Protein AF-0000000078754272 (afdb_homodimer)

Sequence (218 aa):
MADIQEIIVKLRKFRDDRDWAQFHNSKDLALALSIEAAELNELFLWKSAEEVDIEKLRSELADVFSYCLLLLDKHGLDLGEIIDAKLHLNNEKYPADQVRGSAKKYTELMADIQEIIVKLRKFRDDRDWAQFHNSKDLALALSIEAAELNELFLWKSAEEVDIEKLRSELADVFSYCLLLLDKHGLDLGEIIDAKLHLNNEKYPADQVRGSAKKYTEL

Solvent-accessible surface area (backbone atoms only — not comparable to full-atom values): 11696 Å² total; per-residue (Å²): 127,58,51,58,68,60,53,44,51,53,52,48,49,59,35,53,61,19,50,41,60,87,68,57,43,62,45,51,34,34,48,52,28,33,50,32,28,47,56,46,36,53,63,35,65,96,47,55,58,84,67,48,57,63,70,60,48,43,49,32,48,26,51,28,50,50,33,51,47,50,50,32,56,74,69,71,55,53,68,51,60,35,37,50,54,47,49,53,55,46,45,70,65,48,37,42,91,77,29,52,68,47,88,59,52,55,85,72,96,128,58,51,58,67,58,52,45,51,53,53,47,48,58,36,53,62,18,49,40,61,86,67,58,43,62,46,52,35,35,48,50,28,34,52,32,28,48,56,45,37,53,62,34,64,97,46,55,56,84,67,46,57,62,69,59,48,43,50,30,48,26,52,29,50,49,33,51,46,50,50,32,57,73,68,70,56,53,69,50,59,35,39,52,55,45,49,54,53,46,46,70,63,48,38,41,92,77,29,50,68,48,90,56,50,54,84,72,96

Foldseek 3Di:
DDDLVVVLVVLVCVCVVVVNVVVLDLVVLVVQLVVLVVVLVVQPVVHDPVPGDVVSNVVSVVSNVSSVSPNCVVVVHDPVVVVVVVVVVVCVQDPCVQQPPHPDGSVVD/DDDLVVVLVVLVCVCVVVVNVVVLDLVVLVVQLVVLVVVLVVQPVVHDPVPGDVVSNVVSVVSNVSSVSPNCVVVVHDPVVVVVVVVVVVCVQCPCVQQPPHPDGSVRD

Organism: Turneriella parva (strain ATCC BAA-1111 / DSM 21527 / NCTC 11395 / H) (NCBI:txid869212)

InterPro domains:
  IPR025984 dCTP pyrophosphatase 1 [PF12643] (32-109)
  IPR025984 dCTP pyrophosphatase 1 [PIRSF029826] (2-108)
  IPR025984 dCTP pyrophosphatase 1 [cd11537] (10-90)
  IPR052555 dCTP Pyrophosphatase [PTHR46523] (4-109)

Structure (mmCIF, N/CA/C/O backbone):
data_AF-0000000078754272-model_v1
#
loop_
_entity.id
_entity.type
_entity.pdbx_description
1 polymer 'MazG nucleotide pyrophosphohydrolase'
#
loop_
_atom_site.group_PDB
_atom_site.id
_atom_site.type_symbol
_atom_site.label_atom_id
_atom_site.label_alt_id
_atom_site.label_comp_id
_atom_site.label_asym_id
_atom_site.label_entity_id
_atom_site.label_seq_id
_atom_site.pdbx_PDB_ins_code
_atom_site.Cartn_x
_atom_site.Cartn_y
_atom_site.Cartn_z
_atom_site.occupancy
_atom_site.B_iso_or_equiv
_atom_site.auth_seq_id
_atom_site.auth_comp_id
_atom_site.auth_asym_id
_atom_site.auth_atom_id
_atom_site.pdbx_PDB_model_num
ATOM 1 N N . MET A 1 1 ? 2.664 8.953 -17.734 1 56.25 1 MET A N 1
ATOM 2 C CA . MET A 1 1 ? 2.391 8.602 -16.344 1 56.25 1 MET A CA 1
ATOM 3 C C . MET A 1 1 ? 1.725 7.238 -16.25 1 56.25 1 MET A C 1
ATOM 5 O O . MET A 1 1 ? 1.035 6.812 -17.172 1 56.25 1 MET A O 1
ATOM 9 N N . ALA A 1 2 ? 2.17 6.531 -15.312 1 64.75 2 ALA A N 1
ATOM 10 C CA . ALA A 1 2 ? 1.781 5.121 -15.352 1 64.75 2 ALA A CA 1
ATOM 11 C C . ALA A 1 2 ? 0.275 4.961 -15.164 1 64.75 2 ALA A C 1
ATOM 13 O O . ALA A 1 2 ? -0.33 5.645 -14.336 1 64.75 2 ALA A O 1
ATOM 14 N N . ASP A 1 3 ? -0.358 4.336 -16.141 1 86.06 3 ASP A N 1
ATOM 15 C CA . ASP A 1 3 ? -1.762 3.938 -16.094 1 86.06 3 ASP A CA 1
ATOM 16 C C . ASP A 1 3 ? -1.97 2.756 -15.156 1 86.06 3 ASP A C 1
ATOM 18 O O . ASP A 1 3 ? -1.438 1.669 -15.383 1 86.06 3 ASP A O 1
ATOM 22 N N . ILE A 1 4 ? -2.777 2.965 -14.07 1 92.69 4 ILE A N 1
ATOM 23 C CA . ILE A 1 4 ? -2.99 1.979 -13.016 1 92.69 4 ILE A CA 1
ATOM 24 C C . ILE A 1 4 ? -3.527 0.685 -13.617 1 92.69 4 ILE A C 1
ATOM 26 O O . ILE A 1 4 ? -3.109 -0.409 -13.234 1 92.69 4 ILE A O 1
ATOM 30 N N . GLN A 1 5 ? -4.367 0.87 -14.555 1 93 5 GLN A N 1
ATOM 31 C CA . GLN A 1 5 ? -4.961 -0.306 -15.188 1 93 5 GLN A CA 1
ATOM 32 C C . GLN A 1 5 ? -3.91 -1.122 -15.93 1 93 5 GLN A C 1
ATOM 34 O O . GLN A 1 5 ? -3.945 -2.354 -15.914 1 93 5 GLN A O 1
ATOM 39 N N . GLU A 1 6 ? -3.025 -0.44 -16.578 1 94.62 6 GLU A N 1
ATOM 40 C CA . GLU A 1 6 ? -1.945 -1.139 -17.266 1 94.62 6 GLU A CA 1
ATOM 41 C C . GLU A 1 6 ? -1.068 -1.909 -16.281 1 94.62 6 GLU A C 1
ATOM 43 O O . GLU A 1 6 ? -0.628 -3.023 -16.578 1 94.62 6 GLU A O 1
ATOM 48 N N . ILE A 1 7 ? -0.806 -1.308 -15.148 1 96.38 7 ILE A N 1
ATOM 49 C CA . ILE A 1 7 ? 0.013 -1.944 -14.125 1 96.38 7 ILE A CA 1
ATOM 50 C C . ILE A 1 7 ? -0.697 -3.188 -13.594 1 96.38 7 ILE A C 1
ATOM 52 O O . ILE A 1 7 ? -0.081 -4.246 -13.445 1 96.38 7 ILE A O 1
ATOM 56 N N . ILE A 1 8 ? -1.985 -3.066 -13.391 1 96.81 8 ILE A N 1
ATOM 57 C CA . ILE A 1 8 ? -2.773 -4.184 -12.883 1 96.81 8 ILE A CA 1
ATOM 58 C C . ILE A 1 8 ? -2.754 -5.332 -13.891 1 96.81 8 ILE A C 1
ATOM 60 O O . ILE A 1 8 ? -2.629 -6.496 -13.508 1 96.81 8 ILE A O 1
ATOM 64 N N . VAL A 1 9 ? -2.846 -4.992 -15.141 1 96.94 9 VAL A N 1
ATOM 65 C CA . VAL A 1 9 ? -2.818 -6.004 -16.203 1 96.94 9 VAL A CA 1
ATOM 66 C C . VAL A 1 9 ? -1.495 -6.762 -16.156 1 96.94 9 VAL A C 1
ATOM 68 O O . VAL A 1 9 ? -1.471 -7.988 -16.281 1 96.94 9 VAL A O 1
ATOM 71 N N . LYS A 1 10 ? -0.4 -6.07 -15.938 1 97.5 10 LYS A N 1
ATOM 72 C CA . LYS A 1 10 ? 0.916 -6.695 -15.852 1 97.5 10 LYS A CA 1
ATOM 73 C C . LYS A 1 10 ? 1.005 -7.609 -14.633 1 97.5 10 LYS A C 1
ATOM 75 O O . LYS A 1 10 ? 1.535 -8.719 -14.719 1 97.5 10 LYS A O 1
ATOM 80 N N . LEU A 1 11 ? 0.503 -7.156 -13.531 1 97.94 11 LEU A N 1
ATOM 81 C CA . LEU A 1 11 ? 0.531 -7.941 -12.305 1 97.94 11 LEU A CA 1
ATOM 82 C C . LEU A 1 11 ? -0.319 -9.203 -12.453 1 97.94 11 LEU A C 1
ATOM 84 O O . LEU A 1 11 ? 0.085 -10.281 -12.016 1 97.94 11 LEU A O 1
ATOM 88 N N . ARG A 1 12 ? -1.47 -9.016 -13.078 1 97.19 12 ARG A N 1
ATOM 89 C CA . ARG A 1 12 ? -2.355 -10.148 -13.32 1 97.19 12 ARG A CA 1
ATOM 90 C C . ARG A 1 12 ? -1.684 -11.188 -14.211 1 97.19 12 ARG A C 1
ATOM 92 O O . ARG A 1 12 ? -1.786 -12.391 -13.961 1 97.19 12 ARG A O 1
ATOM 99 N N . LYS A 1 13 ? -1.127 -10.672 -15.242 1 97.19 13 LYS A N 1
ATOM 100 C CA . LYS A 1 13 ? -0.432 -11.57 -16.156 1 97.19 13 LYS A CA 1
ATOM 101 C C . LYS A 1 13 ? 0.663 -12.352 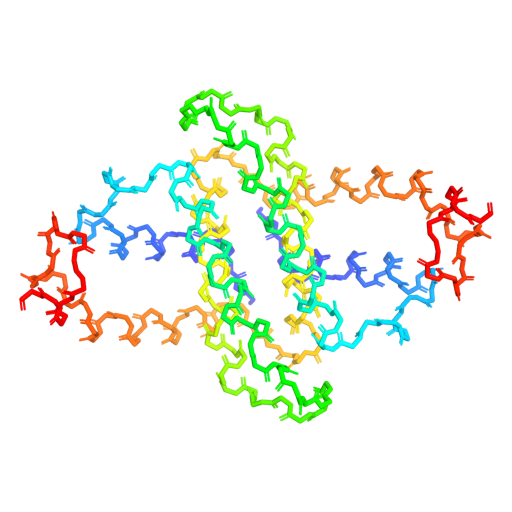-15.43 1 97.19 13 LYS A C 1
ATOM 103 O O . LYS A 1 13 ? 0.82 -13.555 -15.641 1 97.19 13 LYS A O 1
ATOM 108 N N . PHE A 1 14 ? 1.466 -11.664 -14.609 1 97 14 PHE A N 1
ATOM 109 C CA . PHE A 1 14 ? 2.51 -12.297 -13.812 1 97 14 PHE A CA 1
ATOM 110 C C . PHE A 1 14 ? 1.928 -13.398 -12.938 1 97 14 PHE A C 1
ATOM 112 O O . PHE A 1 14 ? 2.451 -14.516 -12.906 1 97 14 PHE A O 1
ATOM 119 N N . ARG A 1 15 ? 0.866 -13.102 -12.227 1 95.88 15 ARG A N 1
ATOM 120 C CA . ARG A 1 15 ? 0.171 -14.039 -11.352 1 95.88 15 ARG A CA 1
ATOM 121 C C . ARG A 1 15 ? -0.382 -15.219 -12.141 1 95.88 15 ARG A C 1
ATOM 123 O O . ARG A 1 15 ? -0.175 -16.375 -11.766 1 95.88 15 ARG A O 1
ATOM 130 N N . ASP A 1 16 ? -1.032 -14.945 -13.32 1 96.31 16 ASP A N 1
ATOM 131 C CA . ASP A 1 16 ? -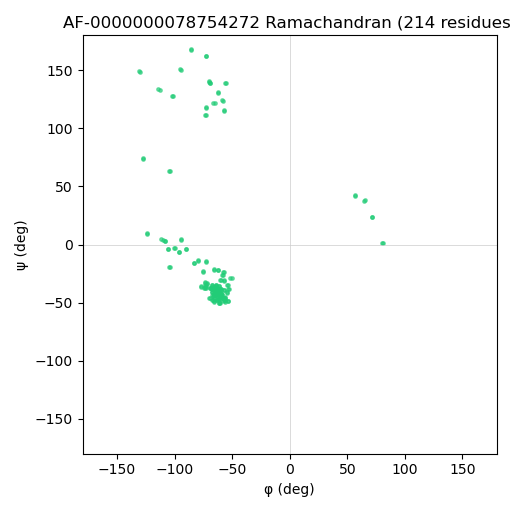1.738 -15.961 -14.086 1 96.31 16 ASP A CA 1
ATOM 132 C C . ASP A 1 16 ? -0.756 -16.891 -14.805 1 96.31 16 ASP A C 1
ATOM 134 O O . ASP A 1 16 ? -1.008 -18.078 -14.945 1 96.31 16 ASP A O 1
ATOM 138 N N . ASP A 1 17 ? 0.313 -16.312 -15.273 1 96.06 17 ASP A N 1
ATOM 139 C CA . ASP A 1 17 ? 1.34 -17.125 -15.93 1 96.06 17 ASP A CA 1
ATOM 140 C C . ASP A 1 17 ? 1.851 -18.219 -15 1 96.06 17 ASP A C 1
ATOM 142 O O . ASP A 1 17 ? 2.314 -19.266 -15.461 1 96.06 17 ASP A O 1
ATOM 146 N N . ARG A 1 18 ? 1.711 -18.016 -13.695 1 95.56 18 ARG A N 1
ATOM 147 C CA . ARG A 1 18 ? 2.275 -18.922 -12.719 1 95.56 18 ARG A CA 1
ATOM 148 C C . ARG A 1 18 ? 1.174 -19.672 -11.969 1 95.56 18 ARG A C 1
ATOM 150 O O . ARG A 1 18 ? 1.441 -20.375 -10.984 1 95.56 18 ARG A O 1
ATOM 157 N N . ASP A 1 19 ? -0.061 -19.469 -12.383 1 94.75 19 ASP A N 1
ATOM 158 C CA . ASP A 1 19 ? -1.236 -20.109 -11.789 1 94.75 19 ASP A CA 1
ATOM 159 C C . ASP A 1 19 ? -1.325 -19.828 -10.297 1 94.75 19 ASP A C 1
ATOM 161 O O . ASP A 1 19 ? -1.587 -20.719 -9.5 1 94.75 19 ASP A O 1
ATOM 165 N N . TRP A 1 20 ? -1.043 -18.594 -9.953 1 94.19 20 TRP A N 1
ATOM 166 C CA . TRP A 1 20 ? -0.998 -18.203 -8.547 1 94.19 20 TRP A CA 1
ATOM 167 C C . TRP A 1 20 ? -2.326 -17.594 -8.109 1 94.19 20 TRP A C 1
ATOM 169 O O . TRP A 1 20 ? -2.543 -17.359 -6.918 1 94.19 20 TRP A O 1
ATOM 179 N N . ALA A 1 21 ? -3.25 -17.375 -9.047 1 93.19 21 ALA A N 1
ATOM 180 C CA . ALA A 1 21 ? -4.551 -16.812 -8.711 1 93.19 21 ALA A CA 1
ATOM 181 C C . ALA A 1 21 ? -5.242 -17.625 -7.621 1 93.19 21 ALA A C 1
ATOM 183 O O . ALA A 1 21 ? -5.957 -17.062 -6.785 1 93.19 21 ALA A O 1
ATOM 184 N N . GLN A 1 22 ? -5.074 -18.875 -7.609 1 92.06 22 GLN A N 1
ATOM 185 C CA . GLN A 1 22 ? -5.723 -19.781 -6.664 1 92.06 22 GLN A CA 1
ATOM 186 C C . GLN A 1 22 ? -5.242 -19.516 -5.238 1 92.06 22 GLN A C 1
ATOM 188 O O . GLN A 1 22 ? -5.926 -19.859 -4.273 1 92.06 22 GLN A O 1
ATOM 193 N N . PHE A 1 23 ? -4.09 -18.906 -5.082 1 90.75 23 PHE A N 1
ATOM 194 C CA . PHE A 1 23 ? -3.514 -18.625 -3.775 1 90.75 23 PHE A CA 1
ATOM 195 C C . PHE A 1 23 ? -3.771 -17.172 -3.377 1 90.75 23 PHE A C 1
ATOM 197 O O . PHE A 1 23 ? -3.428 -16.766 -2.27 1 90.75 23 PHE A O 1
ATOM 204 N N . HIS A 1 24 ? -4.41 -16.422 -4.316 1 92.5 24 HIS A N 1
ATOM 205 C CA . HIS A 1 24 ? -4.547 -14.992 -4.098 1 92.5 24 HIS A CA 1
ATOM 206 C C . HIS A 1 24 ? -5.969 -14.633 -3.676 1 92.5 24 HIS A C 1
ATOM 208 O O . HIS A 1 24 ? -6.648 -13.859 -4.359 1 92.5 24 HIS A O 1
ATOM 214 N N . ASN A 1 25 ? -6.305 -15.172 -2.51 1 96 25 ASN A N 1
ATOM 215 C CA . ASN A 1 25 ? -7.535 -14.648 -1.927 1 96 25 ASN A CA 1
ATOM 216 C C . ASN A 1 25 ? -7.273 -13.383 -1.119 1 96 25 ASN A C 1
ATOM 218 O O . ASN A 1 25 ? -6.121 -13.039 -0.841 1 96 25 ASN A O 1
ATOM 222 N N . SER A 1 26 ? -8.336 -12.688 -0.768 1 97.56 26 SER A N 1
ATOM 223 C CA . SER A 1 26 ? -8.203 -11.352 -0.192 1 97.56 26 SER A CA 1
ATOM 224 C C . SER A 1 26 ? -7.48 -11.398 1.148 1 97.56 26 SER A C 1
ATOM 226 O O . SER A 1 26 ? -6.723 -10.484 1.481 1 97.56 26 SER A O 1
ATOM 228 N N . LYS A 1 27 ? -7.73 -12.445 1.908 1 98 27 LYS A N 1
ATOM 229 C CA . LYS A 1 27 ? -7.074 -12.594 3.205 1 98 27 LYS A CA 1
ATOM 230 C C . LYS A 1 27 ? -5.57 -12.797 3.041 1 98 27 LYS A C 1
ATOM 232 O O . LYS A 1 27 ? -4.773 -12.164 3.734 1 98 27 LYS A O 1
ATOM 237 N N . ASP A 1 28 ? -5.18 -13.617 2.105 1 97.38 28 ASP A N 1
ATOM 238 C CA . ASP A 1 28 ? -3.766 -13.898 1.884 1 97.38 28 ASP A CA 1
ATOM 239 C C . ASP A 1 28 ? -3.066 -12.703 1.23 1 97.38 28 ASP A C 1
ATOM 241 O O . ASP A 1 28 ? -1.898 -12.43 1.516 1 97.38 28 ASP A O 1
ATOM 245 N N . LEU A 1 29 ? -3.752 -12.016 0.366 1 97.88 29 LEU A N 1
ATOM 246 C CA . LEU A 1 29 ? -3.193 -10.805 -0.216 1 97.88 29 LEU A CA 1
ATOM 247 C C . LEU A 1 29 ? -2.943 -9.75 0.859 1 97.88 29 LEU A C 1
ATOM 249 O O . LEU A 1 29 ? -1.894 -9.102 0.869 1 97.88 29 LEU A O 1
ATOM 253 N N . ALA A 1 30 ? -3.904 -9.625 1.772 1 98.31 30 ALA A N 1
ATOM 254 C CA . ALA A 1 30 ? -3.742 -8.688 2.879 1 98.31 30 ALA A CA 1
ATOM 255 C C . ALA A 1 30 ? -2.572 -9.086 3.773 1 98.31 30 ALA A C 1
ATOM 257 O O . ALA A 1 30 ? -1.811 -8.227 4.23 1 98.31 30 ALA A O 1
ATOM 258 N N . LEU A 1 31 ? -2.463 -10.336 4.016 1 98 31 LEU A N 1
ATOM 259 C CA . LEU A 1 31 ? -1.348 -10.852 4.805 1 98 31 LEU A CA 1
ATOM 260 C C . LEU A 1 31 ? -0.016 -10.531 4.133 1 98 31 LEU A C 1
ATOM 262 O O . LEU A 1 31 ? 0.907 -10.031 4.777 1 98 31 LEU A O 1
ATOM 266 N N . ALA A 1 32 ? 0.101 -10.844 2.855 1 97.44 32 ALA A N 1
ATOM 267 C CA . ALA A 1 32 ? 1.307 -10.539 2.09 1 97.44 32 ALA A CA 1
ATOM 268 C C . ALA A 1 32 ? 1.633 -9.055 2.146 1 97.44 32 ALA A C 1
ATOM 270 O O . ALA A 1 32 ? 2.791 -8.672 2.332 1 97.44 32 ALA A O 1
ATOM 271 N N . LEU A 1 33 ? 0.619 -8.266 1.966 1 98.38 33 LEU A N 1
ATOM 272 C CA . LEU A 1 33 ? 0.785 -6.816 2.033 1 98.38 33 LEU A CA 1
ATOM 273 C C . LEU A 1 33 ? 1.381 -6.398 3.375 1 98.38 33 LEU A C 1
ATOM 275 O O . LEU A 1 33 ? 2.316 -5.598 3.42 1 98.38 33 LEU A O 1
ATOM 279 N N . SER A 1 34 ? 0.837 -6.945 4.453 1 98.12 34 SER A N 1
ATOM 280 C CA . SER A 1 34 ? 1.321 -6.602 5.785 1 98.12 34 SER A CA 1
ATOM 281 C C . SER A 1 34 ? 2.777 -7.02 5.969 1 98.12 34 SER A C 1
ATOM 283 O O . SER A 1 34 ? 3.553 -6.32 6.621 1 98.12 34 SER A O 1
ATOM 285 N N . ILE A 1 35 ? 3.168 -8.125 5.43 1 97.69 35 ILE A N 1
ATOM 286 C CA . ILE A 1 35 ? 4.543 -8.602 5.504 1 97.69 35 ILE A CA 1
ATOM 287 C C . ILE A 1 35 ? 5.465 -7.652 4.742 1 97.69 35 ILE A C 1
ATOM 289 O O . ILE A 1 35 ? 6.492 -7.223 5.27 1 97.69 35 ILE A O 1
ATOM 293 N N . GLU A 1 36 ? 5.074 -7.324 3.518 1 98.5 36 GLU A N 1
ATOM 294 C CA . GLU A 1 36 ? 5.898 -6.418 2.725 1 98.5 36 GLU A CA 1
ATOM 295 C C . GLU A 1 36 ? 5.996 -5.043 3.381 1 98.5 36 GLU A C 1
ATOM 297 O O . GLU A 1 36 ? 7.023 -4.371 3.277 1 98.5 36 GLU A O 1
ATOM 302 N N . ALA A 1 37 ? 4.891 -4.566 3.984 1 98.62 37 ALA A N 1
ATOM 303 C CA . ALA A 1 37 ? 4.926 -3.301 4.711 1 98.62 37 ALA A CA 1
ATOM 304 C C . ALA A 1 37 ? 5.922 -3.359 5.867 1 98.62 37 ALA A C 1
ATOM 306 O O . ALA A 1 37 ? 6.629 -2.385 6.137 1 98.62 37 ALA A O 1
ATOM 307 N N . ALA A 1 38 ? 5.973 -4.492 6.527 1 97.88 38 ALA A N 1
ATOM 308 C CA . ALA A 1 38 ? 6.941 -4.68 7.602 1 97.88 38 ALA A CA 1
ATOM 309 C C . ALA A 1 38 ? 8.367 -4.66 7.062 1 97.88 38 ALA A C 1
ATOM 311 O O . ALA A 1 38 ? 9.266 -4.09 7.684 1 97.88 38 ALA A O 1
ATOM 312 N N . GLU A 1 39 ? 8.555 -5.316 5.887 1 98.25 39 GLU A N 1
ATOM 313 C CA . GLU A 1 39 ? 9.875 -5.285 5.266 1 98.25 39 GLU A CA 1
ATOM 314 C C . GLU A 1 39 ? 10.281 -3.861 4.902 1 98.25 39 GLU A C 1
ATOM 316 O O . GLU A 1 39 ? 11.445 -3.482 5.062 1 98.25 39 GLU A O 1
ATOM 321 N N . LEU A 1 40 ? 9.359 -3.086 4.422 1 98.56 40 LEU A N 1
ATOM 322 C CA . LEU A 1 40 ? 9.617 -1.68 4.133 1 98.56 40 LEU A CA 1
ATOM 323 C C . LEU A 1 40 ? 10.023 -0.931 5.398 1 98.56 40 LEU A C 1
ATOM 325 O O . LEU A 1 40 ? 10.969 -0.146 5.383 1 98.56 40 LEU A O 1
ATOM 329 N N . ASN A 1 41 ? 9.328 -1.179 6.496 1 98 41 ASN A N 1
ATOM 330 C CA . ASN A 1 41 ? 9.617 -0.524 7.766 1 98 41 ASN A CA 1
ATOM 331 C C . ASN A 1 41 ? 11.008 -0.897 8.281 1 98 41 ASN A C 1
ATOM 333 O O . ASN A 1 41 ? 11.672 -0.083 8.922 1 98 41 ASN A O 1
ATOM 337 N N . GLU A 1 42 ? 11.375 -2.105 8.023 1 98.19 42 GLU A N 1
ATOM 338 C CA . GLU A 1 42 ? 12.672 -2.605 8.469 1 98.19 42 GLU A CA 1
ATOM 339 C C . GLU A 1 42 ? 13.812 -1.759 7.898 1 98.19 42 GLU A C 1
ATOM 341 O O . GLU A 1 42 ? 14.867 -1.641 8.516 1 98.19 42 GLU A O 1
ATOM 346 N N . LEU A 1 43 ? 13.602 -1.131 6.781 1 98.19 43 LEU A N 1
ATOM 347 C CA . LEU A 1 43 ? 14.625 -0.316 6.141 1 98.19 43 LEU A CA 1
ATOM 348 C C . LEU A 1 43 ? 15.031 0.855 7.027 1 98.19 43 LEU A C 1
ATOM 350 O O . LEU A 1 43 ? 16.125 1.408 6.879 1 98.19 43 LEU A O 1
ATOM 354 N N . PHE A 1 44 ? 14.125 1.194 7.953 1 98.19 44 PHE A N 1
ATOM 355 C CA . PHE A 1 44 ? 14.344 2.387 8.766 1 98.19 44 PHE A CA 1
ATOM 356 C C . PHE A 1 44 ? 14.75 2.01 10.18 1 98.19 44 PHE A C 1
ATOM 358 O O . PHE A 1 44 ? 14.977 2.885 11.023 1 98.19 44 PHE A O 1
ATOM 365 N N . LEU A 1 45 ? 14.758 0.686 10.453 1 96.88 45 LEU A N 1
ATOM 366 C CA . LEU A 1 45 ? 15.102 0.229 11.797 1 96.88 45 LEU A CA 1
ATOM 367 C C . LEU A 1 45 ? 16.484 0.731 12.211 1 96.88 45 LEU A C 1
ATOM 369 O O . LEU A 1 45 ? 17.469 0.471 11.523 1 96.88 45 LEU A O 1
ATOM 373 N N . TRP A 1 46 ? 16.641 1.567 13.203 1 97 46 TRP A N 1
ATOM 374 C CA . TRP A 1 46 ? 17.859 2.125 13.789 1 97 46 TRP A CA 1
ATOM 375 C C . TRP A 1 46 ? 18.5 3.139 12.844 1 97 46 TRP A C 1
ATOM 377 O O . TRP A 1 46 ? 19.719 3.342 12.875 1 97 46 TRP A O 1
ATOM 387 N N . LYS A 1 47 ? 17.766 3.752 11.938 1 96.88 47 LYS A N 1
ATOM 388 C CA . LYS A 1 47 ? 18.219 4.762 10.984 1 96.88 47 LYS A CA 1
ATOM 389 C C . LYS A 1 47 ? 17.312 5.984 11 1 96.88 47 LYS A C 1
ATOM 391 O O . LYS A 1 47 ? 16.125 5.875 11.297 1 96.88 47 LYS A O 1
ATOM 396 N N . SER A 1 48 ? 17.938 7.035 10.734 1 96.75 48 SER A N 1
ATOM 397 C CA . SER A 1 48 ? 17.125 8.211 10.477 1 96.75 48 SER A CA 1
ATOM 398 C C . SER A 1 48 ? 16.438 8.117 9.117 1 96.75 48 SER A C 1
ATOM 400 O O . SER A 1 48 ? 16.797 7.277 8.289 1 96.75 48 SER A O 1
ATOM 402 N N . ALA A 1 49 ? 15.406 8.898 8.867 1 96 49 ALA A N 1
ATOM 403 C CA . ALA A 1 49 ? 14.656 8.906 7.613 1 96 49 ALA A CA 1
ATOM 404 C C . ALA A 1 49 ? 15.578 9.188 6.426 1 96 49 ALA A C 1
ATOM 406 O O . ALA A 1 49 ? 15.352 8.672 5.328 1 96 49 ALA A O 1
ATOM 407 N N . GLU A 1 50 ? 16.609 9.953 6.691 1 94.81 50 GLU A N 1
ATOM 408 C CA . GLU A 1 50 ? 17.5 10.414 5.629 1 94.81 50 GLU A CA 1
ATOM 409 C C . GLU A 1 50 ? 18.5 9.328 5.242 1 94.81 50 GLU A C 1
ATOM 411 O O . GLU A 1 50 ? 19.109 9.391 4.168 1 94.81 50 GLU A O 1
ATOM 416 N N . GLU A 1 51 ? 18.625 8.328 6.008 1 96.81 51 GLU A N 1
ATOM 417 C CA . GLU A 1 51 ? 19.656 7.309 5.816 1 96.81 51 GLU A CA 1
ATOM 418 C C . GLU A 1 51 ? 19.125 6.125 5.016 1 96.81 51 GLU A C 1
ATOM 420 O O . GLU A 1 51 ? 19.859 5.184 4.719 1 96.81 51 GLU A O 1
ATOM 425 N N . VAL A 1 52 ? 17.922 6.254 4.578 1 96.38 52 VAL A N 1
ATOM 426 C CA . VAL A 1 52 ? 17.297 5.098 3.951 1 96.38 52 VAL A CA 1
ATOM 427 C C . VAL A 1 52 ? 17.953 4.816 2.604 1 96.38 52 VAL A C 1
ATOM 429 O O . VAL A 1 52 ? 18.297 5.742 1.87 1 96.38 52 VAL A O 1
ATOM 432 N N . ASP A 1 53 ? 18.141 3.494 2.311 1 97.25 53 ASP A N 1
ATOM 433 C CA . ASP A 1 53 ? 18.594 3.035 0.997 1 97.25 53 ASP A CA 1
ATOM 434 C C . ASP A 1 53 ? 17.469 3.154 -0.033 1 97.25 53 ASP A C 1
ATOM 436 O O . ASP A 1 53 ? 16.531 2.35 -0.038 1 97.25 53 ASP A O 1
ATOM 440 N N . ILE A 1 54 ? 17.609 4.035 -0.965 1 96.62 54 ILE A N 1
ATOM 441 C CA . ILE A 1 54 ? 16.547 4.391 -1.891 1 96.62 54 ILE A CA 1
ATOM 442 C C . ILE A 1 54 ? 16.25 3.207 -2.811 1 96.62 54 ILE A C 1
ATOM 444 O O . ILE A 1 54 ? 15.086 2.973 -3.174 1 96.62 54 ILE A O 1
ATOM 448 N N . GLU A 1 55 ? 17.234 2.475 -3.199 1 97.19 55 GLU A N 1
ATOM 449 C CA . GLU A 1 55 ? 17.016 1.325 -4.07 1 97.19 55 GLU A CA 1
ATOM 450 C C . GLU A 1 55 ? 16.188 0.246 -3.369 1 97.19 55 GLU A C 1
ATOM 452 O O . GLU A 1 55 ? 15.289 -0.345 -3.967 1 97.19 55 GLU A O 1
ATOM 457 N N . LYS A 1 56 ? 16.516 0.015 -2.141 1 97.94 56 LYS A N 1
ATOM 458 C CA . LYS A 1 56 ? 15.742 -0.953 -1.37 1 97.94 56 LYS A CA 1
ATOM 459 C C . LYS A 1 56 ? 14.336 -0.441 -1.104 1 97.94 56 LYS A C 1
ATOM 461 O O . LYS A 1 56 ? 13.375 -1.215 -1.114 1 97.94 56 LYS A O 1
ATOM 466 N N . LEU A 1 57 ? 14.242 0.843 -0.865 1 98.19 57 LEU A N 1
ATOM 467 C CA . LEU A 1 57 ? 12.938 1.453 -0.652 1 98.19 57 LEU A CA 1
ATOM 468 C C . LEU A 1 57 ? 12.047 1.274 -1.878 1 98.19 57 LEU A C 1
ATOM 470 O O . LEU A 1 57 ? 10.875 0.897 -1.754 1 98.19 57 LEU A O 1
ATOM 474 N N . ARG A 1 58 ? 12.609 1.512 -3.029 1 97.56 58 ARG A N 1
ATOM 475 C CA . ARG A 1 58 ? 11.867 1.359 -4.277 1 97.56 58 ARG A CA 1
ATOM 476 C C . ARG A 1 58 ? 11.344 -0.066 -4.434 1 97.56 58 ARG A C 1
ATOM 478 O O . ARG A 1 58 ? 10.195 -0.274 -4.812 1 97.56 58 ARG A O 1
ATOM 485 N N . SER A 1 59 ? 12.219 -0.971 -4.109 1 98 59 SER A N 1
ATOM 486 C CA . SER A 1 59 ? 11.875 -2.381 -4.273 1 98 59 SER A CA 1
ATOM 487 C C . SER A 1 59 ? 10.766 -2.799 -3.318 1 98 59 SER A C 1
ATOM 489 O O . SER A 1 59 ? 9.805 -3.449 -3.727 1 98 59 SER A O 1
ATOM 491 N N . GLU A 1 60 ? 10.906 -2.451 -2.076 1 98.5 60 GLU A N 1
ATOM 492 C CA . GLU A 1 60 ? 9.898 -2.834 -1.093 1 98.5 60 GLU A CA 1
ATOM 493 C C . GLU A 1 60 ? 8.578 -2.121 -1.354 1 98.5 60 GLU A C 1
ATOM 495 O O . GLU A 1 60 ? 7.504 -2.697 -1.152 1 98.5 60 GLU A O 1
ATOM 500 N N . LEU A 1 61 ? 8.688 -0.851 -1.761 1 98.5 61 LEU A N 1
ATOM 501 C CA . LEU A 1 61 ? 7.484 -0.095 -2.08 1 98.5 61 LEU A CA 1
ATOM 502 C C . LEU A 1 61 ? 6.738 -0.73 -3.248 1 98.5 61 LEU A C 1
ATOM 504 O O . LEU A 1 61 ? 5.508 -0.791 -3.246 1 98.5 61 LEU A O 1
ATOM 508 N N . ALA A 1 62 ? 7.477 -1.236 -4.238 1 98.5 62 ALA A N 1
ATOM 509 C CA . ALA A 1 62 ? 6.871 -1.949 -5.363 1 98.5 62 ALA A CA 1
ATOM 510 C C . ALA A 1 62 ? 6.121 -3.189 -4.883 1 98.5 62 ALA A C 1
ATOM 512 O O . ALA A 1 62 ? 5.02 -3.477 -5.359 1 98.5 62 ALA A O 1
ATOM 513 N N . ASP A 1 63 ? 6.699 -3.893 -3.938 1 98.69 63 ASP A N 1
ATOM 514 C CA . ASP A 1 63 ? 6.047 -5.082 -3.398 1 98.69 63 ASP A CA 1
ATOM 515 C C . ASP A 1 63 ? 4.742 -4.719 -2.691 1 98.69 63 ASP A C 1
ATOM 517 O O . ASP A 1 63 ? 3.715 -5.371 -2.9 1 98.69 63 ASP A O 1
ATOM 521 N N . VAL A 1 64 ? 4.801 -3.664 -1.92 1 98.75 64 VAL A N 1
ATOM 522 C CA . VAL A 1 64 ? 3.602 -3.227 -1.21 1 98.75 64 VAL A CA 1
ATOM 523 C C . VAL A 1 64 ? 2.525 -2.822 -2.215 1 98.75 64 VAL A C 1
ATOM 525 O O . VAL A 1 64 ? 1.388 -3.293 -2.137 1 98.75 64 VAL A O 1
ATOM 528 N N . PHE A 1 65 ? 2.887 -2.016 -3.211 1 98.38 65 PHE A N 1
ATOM 529 C CA . PHE A 1 65 ? 1.931 -1.569 -4.219 1 98.38 65 PHE A CA 1
ATOM 530 C C . PHE A 1 65 ? 1.331 -2.758 -4.957 1 98.38 65 PHE A C 1
ATOM 532 O O . PHE A 1 65 ? 0.14 -2.76 -5.277 1 98.38 65 PHE A O 1
ATOM 539 N N . SER A 1 66 ? 2.125 -3.717 -5.211 1 98.38 66 SER A N 1
ATOM 540 C CA . SER A 1 66 ? 1.659 -4.859 -5.992 1 98.38 66 SER A CA 1
ATOM 541 C C . SER A 1 66 ? 0.491 -5.559 -5.305 1 98.38 66 SER A C 1
ATOM 543 O O . SER A 1 66 ? -0.549 -5.793 -5.922 1 98.38 66 SER A O 1
ATOM 545 N N . TYR A 1 67 ? 0.654 -5.77 -4.047 1 98.38 67 TYR A N 1
ATOM 546 C CA . TYR A 1 67 ? -0.408 -6.477 -3.344 1 98.38 67 TYR A CA 1
ATOM 547 C C . TYR A 1 67 ? -1.623 -5.578 -3.145 1 98.38 67 TYR A C 1
ATOM 549 O O . TYR A 1 67 ? -2.762 -6.051 -3.166 1 98.38 67 TYR A O 1
ATOM 557 N N . CYS A 1 68 ? -1.401 -4.297 -2.971 1 98.25 68 CYS A N 1
ATOM 558 C CA . CYS A 1 68 ? -2.521 -3.365 -2.92 1 98.25 68 CYS A CA 1
ATOM 559 C C . CYS A 1 68 ? -3.322 -3.4 -4.215 1 98.25 68 CYS A C 1
ATOM 561 O O . CYS A 1 68 ? -4.555 -3.445 -4.188 1 98.25 68 CYS A O 1
ATOM 563 N N . LEU A 1 69 ? -2.637 -3.383 -5.277 1 97.88 69 LEU A N 1
ATOM 564 C CA . LEU A 1 69 ? -3.281 -3.322 -6.582 1 97.88 69 LEU A CA 1
ATOM 565 C C . LEU A 1 69 ? -4.008 -4.629 -6.891 1 97.88 69 LEU A C 1
ATOM 567 O O . LEU A 1 69 ? -5.082 -4.617 -7.496 1 97.88 69 LEU A O 1
ATOM 571 N N . LEU A 1 70 ? -3.414 -5.73 -6.484 1 97.88 70 LEU A N 1
ATOM 572 C CA . LEU A 1 70 ? -4.082 -7.012 -6.68 1 97.88 70 LEU A CA 1
ATOM 573 C C . LEU A 1 70 ? -5.367 -7.086 -5.863 1 97.88 70 LEU A C 1
ATOM 575 O O . LEU A 1 70 ? -6.379 -7.617 -6.332 1 97.88 70 LEU A O 1
ATOM 579 N N . LEU A 1 71 ? -5.316 -6.531 -4.676 1 97.75 71 LEU A N 1
ATOM 580 C CA . LEU A 1 71 ? -6.52 -6.473 -3.854 1 97.75 71 LEU A CA 1
ATOM 581 C C . LEU A 1 71 ? -7.574 -5.578 -4.5 1 97.75 71 LEU A C 1
ATOM 583 O O . LEU A 1 71 ? -8.758 -5.922 -4.504 1 97.75 71 LEU A O 1
ATOM 587 N N . LEU A 1 72 ? -7.102 -4.449 -4.941 1 97.25 72 LEU A N 1
ATOM 588 C CA . LEU A 1 72 ? -7.984 -3.539 -5.66 1 97.25 72 LEU A CA 1
ATOM 589 C C . LEU A 1 72 ? -8.664 -4.25 -6.824 1 97.25 72 LEU A C 1
ATOM 591 O O . LEU A 1 72 ? -9.883 -4.145 -6.996 1 97.25 72 LEU A O 1
ATOM 595 N N . ASP A 1 73 ? -7.918 -4.906 -7.562 1 96.69 73 ASP A N 1
ATOM 596 C CA . ASP A 1 73 ? -8.391 -5.633 -8.734 1 96.69 73 ASP A CA 1
ATOM 597 C C . ASP A 1 73 ? -9.359 -6.742 -8.344 1 96.69 73 ASP A C 1
ATOM 599 O O . ASP A 1 73 ? -10.391 -6.93 -8.992 1 96.69 73 ASP A O 1
ATOM 603 N N . LYS A 1 74 ? -9.062 -7.445 -7.297 1 96.62 74 LYS A N 1
ATOM 604 C CA . LYS A 1 74 ? -9.875 -8.57 -6.84 1 96.62 74 LYS A CA 1
ATOM 605 C C . LYS A 1 74 ? -11.297 -8.117 -6.496 1 96.62 74 LYS A C 1
ATOM 607 O O . LYS A 1 74 ? -12.258 -8.852 -6.723 1 96.62 74 LYS A O 1
ATOM 612 N N . HIS A 1 75 ? -11.422 -6.914 -6.059 1 96.94 75 HIS A N 1
ATOM 613 C CA . HIS A 1 75 ? -12.719 -6.445 -5.59 1 96.94 75 HIS A CA 1
ATOM 614 C C . HIS A 1 75 ? -13.328 -5.441 -6.566 1 96.94 75 HIS A C 1
ATOM 616 O O . HIS A 1 75 ? -14.359 -4.836 -6.277 1 96.94 75 HIS A O 1
ATOM 622 N N . GLY A 1 76 ? -12.656 -5.191 -7.684 1 96.12 76 GLY A N 1
ATOM 623 C CA . GLY A 1 76 ? -13.18 -4.293 -8.703 1 96.12 76 GLY A CA 1
ATOM 624 C C . GLY A 1 76 ? -13.297 -2.857 -8.227 1 96.12 76 GLY A C 1
ATOM 625 O O . GLY A 1 76 ? -14.258 -2.166 -8.562 1 96.12 76 GLY A O 1
ATOM 626 N N . LEU A 1 77 ? -12.367 -2.447 -7.473 1 96.75 77 LEU A N 1
ATOM 627 C CA . LEU A 1 77 ? -12.383 -1.099 -6.918 1 96.75 77 LEU A CA 1
ATOM 628 C C . LEU A 1 77 ? -11.562 -0.146 -7.781 1 96.75 77 LEU A C 1
ATOM 630 O O . LEU A 1 77 ? -10.625 -0.569 -8.453 1 96.75 77 LEU A O 1
ATOM 634 N N . ASP A 1 78 ? -11.969 1.103 -7.742 1 95.38 78 ASP A N 1
ATOM 635 C CA . ASP A 1 78 ? -11.227 2.172 -8.406 1 95.38 78 ASP A CA 1
ATOM 636 C C . ASP A 1 78 ? -10.406 2.975 -7.395 1 95.38 78 ASP A C 1
ATOM 638 O O . ASP A 1 78 ? -10.953 3.494 -6.418 1 95.38 78 ASP A O 1
ATOM 642 N N . LEU A 1 79 ? -9.188 3.098 -7.703 1 96.38 79 LEU A N 1
ATOM 643 C CA . LEU A 1 79 ? -8.289 3.752 -6.758 1 96.38 79 LEU A CA 1
ATOM 644 C C . LEU A 1 79 ? -8.719 5.191 -6.504 1 96.38 79 LEU A C 1
ATOM 646 O O . LEU A 1 79 ? -8.773 5.637 -5.355 1 96.38 79 LEU A O 1
ATOM 650 N N . GLY A 1 80 ? -8.945 5.949 -7.562 1 96 80 GLY A N 1
ATOM 651 C CA . GLY A 1 80 ? -9.383 7.328 -7.395 1 96 80 GLY A CA 1
ATOM 652 C C . GLY A 1 80 ? -10.625 7.465 -6.531 1 96 80 GLY A C 1
ATOM 653 O O . GLY A 1 80 ? -10.688 8.336 -5.664 1 96 80 GLY A O 1
ATOM 654 N N . GLU A 1 81 ? -11.578 6.574 -6.703 1 96.88 81 GLU A N 1
ATOM 655 C CA . GLU A 1 81 ? -12.836 6.625 -5.969 1 96.88 81 GLU A CA 1
ATOM 656 C C . GLU A 1 81 ? -12.617 6.352 -4.484 1 96.88 81 GLU A C 1
ATOM 658 O O . GLU A 1 81 ? -13.18 7.047 -3.631 1 96.88 81 GLU A O 1
ATOM 663 N N . ILE A 1 82 ? -11.812 5.367 -4.16 1 97.5 82 ILE A N 1
ATOM 664 C CA . ILE A 1 82 ? -11.664 5.02 -2.752 1 97.5 82 ILE A CA 1
ATOM 665 C C . ILE A 1 82 ? -10.859 6.098 -2.035 1 97.5 82 ILE A C 1
ATOM 667 O O . ILE A 1 82 ? -11.117 6.406 -0.869 1 97.5 82 ILE A O 1
ATOM 671 N N . ILE A 1 83 ? -9.93 6.688 -2.699 1 97.81 83 ILE A N 1
ATOM 672 C CA . ILE A 1 83 ? -9.133 7.75 -2.094 1 97.81 83 ILE A CA 1
ATOM 673 C C . ILE A 1 83 ? -10 8.992 -1.887 1 97.81 83 ILE A C 1
ATOM 675 O O . ILE A 1 83 ? -9.961 9.609 -0.82 1 97.81 83 ILE A O 1
ATOM 679 N N . ASP A 1 84 ? -10.75 9.328 -2.92 1 97.44 84 ASP A N 1
ATOM 680 C CA . ASP A 1 84 ? -11.633 10.484 -2.795 1 97.44 84 ASP A CA 1
ATOM 681 C C . ASP A 1 84 ? -12.602 10.32 -1.625 1 97.44 84 ASP A C 1
ATOM 683 O O . ASP A 1 84 ? -12.82 11.258 -0.858 1 97.44 84 ASP A O 1
ATOM 687 N N . ALA A 1 85 ? -13.195 9.164 -1.531 1 97.88 85 ALA A N 1
ATOM 688 C CA . ALA A 1 85 ? -14.117 8.891 -0.432 1 97.88 85 ALA A CA 1
ATOM 689 C C . ALA A 1 85 ? -13.414 9.023 0.917 1 97.88 85 ALA A C 1
ATOM 691 O O . ALA A 1 85 ? -13.969 9.609 1.854 1 97.88 85 ALA A O 1
ATOM 692 N N . LYS A 1 86 ? -12.203 8.508 1.031 1 98.06 86 LYS A N 1
ATOM 693 C CA . LYS A 1 86 ? -11.461 8.57 2.289 1 98.06 86 LYS A CA 1
ATOM 694 C C . LYS A 1 86 ? -11.07 10.016 2.619 1 98.06 86 LYS A C 1
ATOM 696 O O . LYS A 1 86 ? -11.148 10.43 3.775 1 98.06 86 LYS A O 1
ATOM 701 N N . LEU A 1 87 ? -10.656 10.742 1.589 1 97.25 87 LEU A N 1
ATOM 702 C CA . LEU A 1 87 ? -10.289 12.141 1.79 1 97.25 87 LEU A CA 1
ATOM 703 C C . LEU A 1 87 ? -11.492 12.953 2.27 1 97.25 87 LEU A C 1
ATOM 705 O O . LEU A 1 87 ? -11.344 13.852 3.1 1 97.25 87 LEU A O 1
ATOM 709 N N . HIS A 1 88 ? -12.609 12.672 1.687 1 96.94 88 HIS A N 1
ATOM 710 C CA . HIS A 1 88 ? -13.828 13.336 2.133 1 96.94 88 HIS A CA 1
ATOM 711 C C . HIS A 1 88 ? -14.07 13.102 3.621 1 96.94 88 HIS A C 1
ATOM 713 O O . HIS A 1 88 ? -14.344 14.047 4.367 1 96.94 88 HIS A O 1
ATOM 719 N N . LEU A 1 89 ? -13.984 11.891 4.07 1 96.31 89 LEU A N 1
ATOM 720 C CA . LEU A 1 89 ? -14.172 11.539 5.473 1 96.31 89 LEU A CA 1
ATOM 721 C C . LEU A 1 89 ? -13.117 12.195 6.344 1 96.31 89 LEU A C 1
ATOM 723 O O . LEU A 1 89 ? -13.422 12.719 7.418 1 96.31 89 LEU A O 1
ATOM 727 N N . ASN A 1 90 ? -11.883 12.195 5.902 1 95.06 90 ASN A N 1
ATOM 728 C CA . ASN A 1 90 ? -10.781 12.766 6.668 1 95.06 90 ASN A CA 1
ATOM 729 C C . ASN A 1 90 ? -10.906 14.281 6.785 1 95.06 90 ASN A C 1
ATOM 731 O O . ASN A 1 90 ? -10.516 14.867 7.793 1 95.06 90 ASN A O 1
ATOM 735 N N . ASN A 1 91 ? -11.422 14.875 5.711 1 94.44 91 ASN A N 1
ATOM 736 C CA . ASN A 1 91 ? -11.664 16.312 5.762 1 94.44 91 ASN A CA 1
ATOM 737 C C . ASN A 1 91 ? -12.664 16.688 6.855 1 94.44 91 ASN A C 1
ATOM 739 O O . ASN A 1 91 ? -12.531 17.734 7.492 1 94.44 91 ASN A O 1
ATOM 743 N N . GLU A 1 92 ? -13.617 15.867 7.066 1 93.81 92 GLU A N 1
ATOM 744 C CA . GLU A 1 92 ? -14.617 16.094 8.109 1 93.81 92 GLU A CA 1
ATOM 745 C C . GLU A 1 92 ? -14.031 15.836 9.492 1 93.81 92 GLU A C 1
ATOM 747 O O . GLU A 1 92 ? -14.328 16.562 10.445 1 93.81 92 GLU A O 1
ATOM 752 N N . LYS A 1 93 ? -13.203 14.859 9.617 1 92.12 93 LYS A N 1
ATOM 753 C CA . LYS A 1 93 ? -12.625 14.461 10.898 1 92.12 93 LYS A CA 1
ATOM 754 C C . LYS A 1 93 ? -11.508 15.422 11.312 1 92.12 93 LYS A C 1
ATOM 756 O O . LYS A 1 93 ? -11.305 15.672 12.5 1 92.12 93 LYS A O 1
ATOM 761 N N . TYR A 1 94 ? -10.781 15.875 10.258 1 92.31 94 TYR A N 1
ATOM 762 C CA . TYR A 1 94 ? -9.633 16.75 10.492 1 92.31 94 TYR A CA 1
ATOM 763 C C . TYR A 1 94 ? -9.734 18.016 9.664 1 92.31 94 TYR A C 1
ATOM 765 O O . TYR A 1 94 ? -8.922 18.25 8.758 1 92.31 94 TYR A O 1
ATOM 773 N N . PRO A 1 95 ? -10.648 18.859 10.148 1 91.81 95 PRO A N 1
ATOM 774 C CA . PRO A 1 95 ? -10.742 20.141 9.438 1 91.81 95 PRO A CA 1
ATOM 775 C C . PRO A 1 95 ? -9.453 20.953 9.5 1 91.81 95 PRO A C 1
ATOM 777 O O . PRO A 1 95 ? -8.875 21.109 10.578 1 91.81 95 PRO A O 1
ATOM 780 N N . ALA A 1 96 ? -9.047 21.391 8.32 1 89.38 96 ALA A N 1
ATOM 781 C CA . ALA A 1 96 ? -7.738 22.031 8.195 1 89.38 96 ALA A CA 1
ATOM 782 C C . ALA A 1 96 ? -7.586 23.172 9.195 1 89.38 96 ALA A C 1
ATOM 784 O O . ALA A 1 96 ? -6.52 23.359 9.781 1 89.38 96 ALA A O 1
ATOM 785 N N . ASP A 1 97 ? -8.602 23.891 9.406 1 89.19 97 ASP A N 1
ATOM 786 C CA . ASP A 1 97 ? -8.555 25.078 10.258 1 89.19 97 ASP A CA 1
ATOM 787 C C . ASP A 1 97 ? -8.445 24.688 11.727 1 89.19 97 ASP A C 1
ATOM 789 O O . ASP A 1 97 ? -8.023 25.5 12.562 1 89.19 97 ASP A O 1
ATOM 793 N N . GLN A 1 98 ? -8.719 23.422 12 1 85.69 98 GLN A N 1
ATOM 794 C CA . GLN A 1 98 ? -8.75 23.016 13.406 1 85.69 98 GLN A CA 1
ATOM 795 C C . GLN A 1 98 ? -7.504 22.234 13.781 1 85.69 98 GLN A C 1
ATOM 797 O O . GLN A 1 98 ? -7.16 22.125 14.961 1 85.69 98 GLN A O 1
ATOM 802 N N . VAL A 1 99 ? -6.781 21.688 12.797 1 84.31 99 VAL A N 1
ATOM 803 C CA . VAL A 1 99 ? -5.711 20.766 13.141 1 84.31 99 VAL A CA 1
ATOM 804 C C . VAL A 1 99 ? -4.391 21.25 12.539 1 84.31 99 VAL A C 1
ATOM 806 O O . VAL A 1 99 ? -3.381 20.547 12.602 1 84.31 99 VAL A O 1
ATOM 809 N N . ARG A 1 100 ? -4.414 22.375 12.055 1 84.69 100 ARG A N 1
ATOM 810 C CA . ARG A 1 100 ? -3.229 22.875 11.359 1 84.69 100 ARG A CA 1
ATOM 811 C C . ARG A 1 100 ? -2.01 22.859 12.273 1 84.69 100 ARG A C 1
ATOM 813 O O . ARG A 1 100 ? -2.051 23.406 13.383 1 84.69 100 ARG A O 1
ATOM 820 N N . GLY A 1 101 ? -0.994 22.172 11.805 1 82.69 101 GLY A N 1
ATOM 821 C CA . GLY A 1 101 ? 0.289 22.156 12.492 1 82.69 101 GLY A CA 1
ATOM 822 C C . GLY A 1 101 ? 0.32 21.203 13.672 1 82.69 101 GLY A C 1
ATOM 823 O O . GLY A 1 101 ? 1.313 21.141 14.398 1 82.69 101 GLY A O 1
ATOM 824 N N . SER A 1 102 ? -0.771 20.531 13.875 1 80.94 102 SER A N 1
ATOM 825 C CA . SER A 1 102 ? -0.829 19.594 14.992 1 80.94 102 SER A CA 1
ATOM 826 C C . SER A 1 102 ? -0.925 18.156 14.508 1 80.94 102 SER A C 1
ATOM 828 O O . SER A 1 102 ? -1.712 17.844 13.609 1 80.94 102 SER A O 1
ATOM 830 N N . ALA A 1 103 ? -0.097 17.297 15.109 1 70.31 103 ALA A N 1
ATOM 831 C CA . ALA A 1 103 ? -0.145 15.883 14.734 1 70.31 103 ALA A CA 1
ATOM 832 C C . ALA A 1 103 ? -1.253 15.148 15.484 1 70.31 103 ALA A C 1
ATOM 834 O O . ALA A 1 103 ? -1.538 13.984 15.203 1 70.31 103 ALA A O 1
ATOM 835 N N . LYS A 1 104 ? -1.719 15.727 16.484 1 69 104 LYS A N 1
ATOM 836 C CA . LYS A 1 104 ? -2.74 15.109 17.312 1 69 104 LYS A CA 1
ATOM 837 C C . LYS A 1 104 ? -4.074 15.016 16.578 1 69 104 LYS A C 1
ATOM 839 O O . LYS A 1 104 ? -4.355 15.828 15.695 1 69 104 LYS A O 1
ATOM 844 N N . LYS A 1 105 ? -4.645 13.75 16.875 1 59.16 105 LYS A N 1
ATOM 845 C CA . LYS A 1 105 ? -6.012 13.641 16.375 1 59.16 105 LYS A CA 1
ATOM 846 C C . LYS A 1 105 ? -6.883 14.773 16.906 1 59.16 105 LYS A C 1
ATOM 848 O O . LYS A 1 105 ? -6.656 15.266 18.016 1 59.16 105 LYS A O 1
ATOM 853 N N . TYR A 1 106 ? -7.742 15.312 15.992 1 50.59 106 TYR A N 1
ATOM 854 C CA . TYR A 1 106 ? -8.625 16.391 16.438 1 50.59 106 TYR A CA 1
ATOM 855 C C . TYR A 1 106 ? -9.359 15.992 17.719 1 50.59 106 TYR A C 1
ATOM 857 O O . TYR A 1 106 ? -9.727 16.859 18.516 1 50.59 106 TYR A O 1
ATOM 865 N N . THR A 1 107 ? -9.531 14.648 17.766 1 48.44 107 THR A N 1
ATOM 866 C CA . THR A 1 107 ? -10.234 14.258 18.984 1 48.44 107 THR A CA 1
ATOM 867 C C . THR A 1 107 ? -9.312 14.336 20.188 1 48.44 107 THR A C 1
ATOM 869 O O . THR A 1 107 ? -9.766 14.219 21.328 1 48.44 107 THR A O 1
ATOM 872 N N . GLU A 1 108 ? -8.125 14.25 19.844 1 52.09 108 GLU A N 1
ATOM 873 C CA . GLU A 1 108 ? -7.191 14.352 20.969 1 52.09 108 GLU A CA 1
ATOM 874 C C . GLU A 1 108 ? -6.785 15.797 21.219 1 52.09 108 GLU A C 1
ATOM 876 O O . GLU A 1 108 ? -5.938 16.078 22.078 1 52.09 108 GLU A O 1
ATOM 881 N N . LEU A 1 109 ? -7.277 16.656 20.328 1 44.34 109 LEU A N 1
ATOM 882 C CA . LEU A 1 109 ? -7.062 18.078 20.609 1 44.34 109 LEU A CA 1
ATOM 883 C C . LEU A 1 109 ? -8.07 18.594 21.625 1 44.34 109 LEU A C 1
ATOM 885 O O . LEU A 1 109 ? -9.211 18.141 21.672 1 44.34 109 LEU A O 1
ATOM 889 N N . MET B 1 1 ? -10.102 6.766 -15.781 1 56.69 1 MET B N 1
ATOM 890 C CA . MET B 1 1 ? -9.266 5.992 -14.859 1 56.69 1 MET B CA 1
ATOM 891 C C . MET B 1 1 ? -8.375 6.914 -14.039 1 56.69 1 MET B C 1
ATOM 893 O O . MET B 1 1 ? -8 8 -14.492 1 56.69 1 MET B O 1
ATOM 897 N N . ALA B 1 2 ? -8.289 6.578 -12.828 1 65.19 2 ALA B N 1
ATOM 898 C CA . ALA B 1 2 ? -7.695 7.578 -11.945 1 65.19 2 ALA B CA 1
ATOM 899 C C . ALA B 1 2 ? -6.227 7.801 -12.281 1 65.19 2 ALA B C 1
ATOM 901 O O . ALA B 1 2 ? -5.492 6.848 -12.555 1 65.19 2 ALA B O 1
ATOM 902 N N . ASP B 1 3 ? -5.895 9.039 -12.594 1 86.06 3 ASP B N 1
ATOM 903 C CA . ASP B 1 3 ? -4.527 9.508 -12.797 1 86.06 3 ASP B CA 1
ATOM 904 C C . ASP B 1 3 ? -3.779 9.609 -11.469 1 86.06 3 ASP B C 1
ATOM 906 O O . ASP B 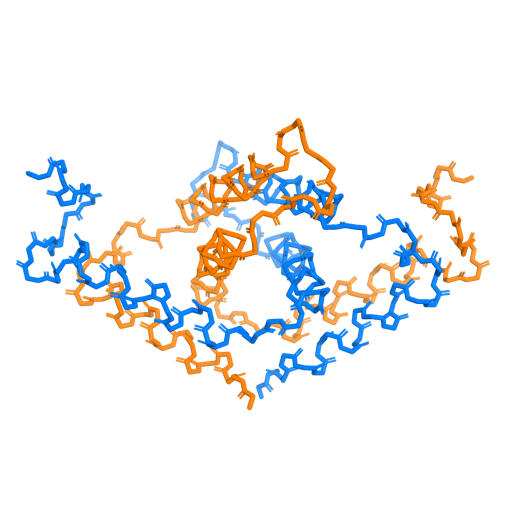1 3 ? -4.156 10.391 -10.594 1 86.06 3 ASP B O 1
ATOM 910 N N . ILE B 1 4 ? -2.672 8.812 -11.312 1 92.88 4 ILE B N 1
ATOM 911 C CA . ILE B 1 4 ? -1.915 8.703 -10.07 1 92.88 4 ILE B CA 1
ATOM 912 C C . ILE B 1 4 ? -1.423 10.086 -9.648 1 92.88 4 ILE B C 1
ATOM 914 O O . ILE B 1 4 ? -1.47 10.43 -8.461 1 92.88 4 ILE B O 1
ATOM 918 N N . GLN B 1 5 ? -1.034 10.812 -10.617 1 93.06 5 GLN B N 1
ATOM 919 C CA . GLN B 1 5 ? -0.52 12.141 -10.312 1 93.06 5 GLN B CA 1
ATOM 920 C C . GLN B 1 5 ? -1.614 13.039 -9.734 1 93.06 5 GLN B C 1
ATOM 922 O O . GLN B 1 5 ? -1.362 13.828 -8.82 1 93.06 5 GLN B O 1
ATOM 927 N N . GLU B 1 6 ? -2.777 12.914 -10.266 1 94.62 6 GLU B N 1
ATOM 928 C CA . GLU B 1 6 ? -3.896 13.688 -9.742 1 94.62 6 GLU B CA 1
ATOM 929 C C . GLU B 1 6 ? -4.199 13.297 -8.297 1 94.62 6 GLU B C 1
ATOM 931 O O . GLU B 1 6 ? -4.52 14.156 -7.469 1 94.62 6 GLU B O 1
ATOM 936 N N . ILE B 1 7 ? -4.129 12.031 -8.016 1 96.44 7 ILE B N 1
ATOM 937 C CA . ILE B 1 7 ? -4.387 11.539 -6.672 1 96.44 7 ILE B CA 1
ATOM 938 C C . ILE B 1 7 ? -3.326 12.07 -5.711 1 96.44 7 ILE B C 1
ATOM 940 O O . ILE B 1 7 ? -3.648 12.539 -4.617 1 96.44 7 ILE B O 1
ATOM 944 N N . ILE B 1 8 ? -2.092 12.062 -6.164 1 96.88 8 ILE B N 1
ATOM 945 C CA . ILE B 1 8 ? -0.989 12.547 -5.34 1 96.88 8 ILE B CA 1
ATOM 946 C C . ILE B 1 8 ? -1.178 14.031 -5.043 1 96.88 8 ILE B C 1
ATOM 948 O O . ILE B 1 8 ? -0.944 14.484 -3.92 1 96.88 8 ILE B O 1
ATOM 952 N N . VAL B 1 9 ? -1.614 14.766 -6.023 1 96.94 9 VAL B N 1
ATOM 953 C CA . VAL B 1 9 ? -1.851 16.188 -5.852 1 96.94 9 VAL B CA 1
ATOM 954 C C . VAL B 1 9 ? -2.908 16.422 -4.773 1 96.94 9 VAL B C 1
ATOM 956 O O . VAL B 1 9 ? -2.762 17.297 -3.926 1 96.94 9 VAL B O 1
ATOM 959 N N . LYS B 1 10 ? -3.957 15.625 -4.773 1 97.44 10 LYS B N 1
ATOM 960 C CA . LYS B 1 10 ? -5.016 15.734 -3.771 1 97.44 10 LYS B CA 1
ATOM 961 C C . LYS B 1 10 ? -4.488 15.398 -2.377 1 97.44 10 LYS B C 1
ATOM 963 O O . LYS B 1 10 ? -4.809 16.094 -1.406 1 97.44 10 LYS B O 1
ATOM 968 N N . LEU B 1 11 ? -3.709 14.375 -2.291 1 97.88 11 LEU B N 1
ATOM 969 C CA . LEU B 1 11 ? -3.143 13.969 -1.011 1 97.88 11 LEU B CA 1
ATOM 970 C C . LEU B 1 11 ? -2.199 15.039 -0.469 1 97.88 11 LEU B C 1
ATOM 972 O O . LEU B 1 11 ? -2.215 15.344 0.727 1 97.88 11 LEU B O 1
ATOM 976 N N . ARG B 1 12 ? -1.41 15.594 -1.384 1 97.19 12 ARG B N 1
ATOM 977 C CA . ARG B 1 12 ? -0.493 16.656 -1.004 1 97.19 12 ARG B CA 1
ATOM 978 C C . ARG B 1 12 ? -1.255 17.875 -0.482 1 97.19 12 ARG B C 1
ATOM 980 O O . ARG B 1 12 ? -0.857 18.484 0.513 1 97.19 12 ARG B O 1
ATOM 987 N N . LYS B 1 13 ? -2.236 18.203 -1.229 1 97.12 13 LYS B N 1
ATOM 988 C CA . LYS B 1 13 ? -3.051 19.328 -0.812 1 97.12 13 LYS B CA 1
ATOM 989 C C . LYS B 1 13 ? -3.645 19.109 0.574 1 97.12 13 LYS B C 1
ATOM 991 O O . LYS B 1 13 ? -3.652 20.016 1.409 1 97.12 13 LYS B O 1
ATOM 996 N N . PHE B 1 14 ? -4.199 17.906 0.815 1 96.94 14 PHE B N 1
ATOM 997 C CA . PHE B 1 14 ? -4.742 17.547 2.117 1 96.94 14 PHE B CA 1
ATOM 998 C C . PHE B 1 14 ? -3.695 17.703 3.209 1 96.94 14 PHE B C 1
ATOM 1000 O O . PHE B 1 14 ? -3.963 18.312 4.246 1 96.94 14 PHE B O 1
ATOM 1007 N N . ARG B 1 15 ? -2.518 17.188 2.992 1 95.81 15 ARG B N 1
ATOM 1008 C CA . ARG B 1 15 ? -1.395 17.25 3.92 1 95.81 15 ARG B CA 1
ATOM 1009 C C . ARG B 1 15 ? -0.975 18.703 4.152 1 95.81 15 ARG B C 1
ATOM 1011 O O . ARG B 1 15 ? -0.82 19.141 5.297 1 95.81 15 ARG B O 1
ATOM 1018 N N . ASP B 1 16 ? -0.865 19.516 3.055 1 96.25 16 ASP B N 1
ATOM 1019 C CA . ASP B 1 16 ? -0.328 20.875 3.121 1 96.25 16 ASP B CA 1
ATOM 1020 C C . ASP B 1 16 ? -1.328 21.828 3.768 1 96.25 16 ASP B C 1
ATOM 1022 O O . ASP B 1 16 ? -0.938 22.75 4.488 1 96.25 16 ASP B O 1
ATOM 1026 N N . ASP B 1 17 ? -2.566 21.609 3.482 1 95.94 17 ASP B N 1
ATOM 1027 C CA . ASP B 1 17 ? -3.604 22.438 4.094 1 95.94 17 ASP B CA 1
ATOM 1028 C C . ASP B 1 17 ? -3.533 22.359 5.617 1 95.94 17 ASP B C 1
ATOM 1030 O O . ASP B 1 17 ? -3.943 23.297 6.305 1 95.94 17 ASP B O 1
ATOM 1034 N N . ARG B 1 18 ? -2.975 21.297 6.141 1 95.44 18 ARG B N 1
ATOM 1035 C CA . ARG B 1 18 ? -2.961 21.047 7.578 1 95.44 18 ARG B CA 1
ATOM 1036 C C . ARG B 1 18 ? -1.55 21.188 8.141 1 95.44 18 ARG B C 1
ATOM 1038 O O . ARG B 1 18 ? -1.307 20.844 9.305 1 95.44 18 ARG B O 1
ATOM 1045 N N . ASP B 1 19 ? -0.608 21.578 7.305 1 94.62 19 ASP B N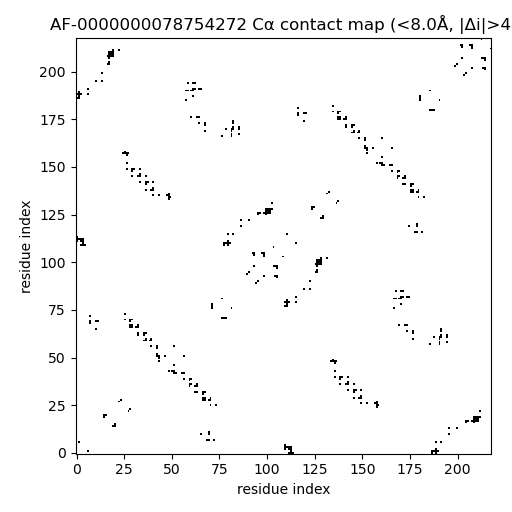 1
ATOM 1046 C CA . ASP B 1 19 ? 0.794 21.75 7.672 1 94.62 19 ASP B CA 1
ATOM 1047 C C . ASP B 1 19 ? 1.377 20.469 8.258 1 94.62 19 ASP B C 1
ATOM 1049 O O . ASP B 1 19 ? 2.072 20.5 9.273 1 94.62 19 ASP B O 1
ATOM 1053 N N . TRP B 1 20 ? 1.032 19.375 7.621 1 94.12 20 TRP B N 1
ATOM 1054 C CA . TRP B 1 20 ? 1.443 18.078 8.141 1 94.12 20 TRP B CA 1
ATOM 1055 C C . TRP B 1 20 ? 2.713 17.594 7.445 1 94.12 20 TRP B C 1
ATOM 1057 O O . TRP B 1 20 ? 3.303 16.578 7.848 1 94.12 20 TRP B O 1
ATOM 1067 N N . ALA B 1 21 ? 3.17 18.312 6.422 1 93.06 21 ALA B N 1
ATOM 1068 C CA . ALA B 1 21 ? 4.383 17.938 5.703 1 93.06 21 ALA B CA 1
ATOM 1069 C C . ALA B 1 21 ? 5.559 17.766 6.664 1 93.06 21 ALA B C 1
ATOM 1071 O O . ALA B 1 21 ? 6.422 16.906 6.449 1 93.06 21 ALA B O 1
ATOM 1072 N N . GLN B 1 22 ? 5.625 18.531 7.68 1 91.94 22 GLN B N 1
ATOM 1073 C CA . GLN B 1 22 ? 6.723 18.531 8.641 1 91.94 22 GLN B CA 1
ATOM 1074 C C . GLN B 1 22 ? 6.766 17.219 9.414 1 91.94 22 GLN B C 1
ATOM 1076 O O . GLN B 1 22 ? 7.805 16.844 9.961 1 91.94 22 GLN B O 1
ATOM 1081 N N . PHE B 1 23 ? 5.672 16.484 9.469 1 90.75 23 PHE B N 1
ATOM 1082 C CA . PHE B 1 23 ? 5.582 15.227 10.188 1 90.75 23 PHE B CA 1
ATOM 1083 C C . PHE B 1 23 ? 5.711 14.047 9.227 1 90.75 23 PHE B C 1
ATOM 1085 O O . PHE B 1 23 ? 5.727 12.891 9.656 1 90.75 23 PHE B O 1
ATOM 1092 N N . HIS B 1 24 ? 5.824 14.375 7.914 1 92.44 24 HIS B N 1
ATOM 1093 C CA . HIS B 1 24 ? 5.781 13.312 6.914 1 92.44 24 HIS B CA 1
ATOM 1094 C C . HIS B 1 24 ? 7.172 13.023 6.363 1 92.44 24 HIS B C 1
ATOM 1096 O O . HIS B 1 24 ? 7.402 13.141 5.156 1 92.44 24 HIS B O 1
ATOM 1102 N N . ASN B 1 25 ? 8.008 12.562 7.289 1 96 25 ASN B N 1
ATOM 1103 C CA . ASN B 1 25 ? 9.25 12.008 6.77 1 96 25 ASN B CA 1
ATOM 1104 C C . ASN B 1 25 ? 9.094 10.547 6.379 1 96 25 ASN B C 1
ATOM 1106 O O . ASN B 1 25 ? 8.086 9.914 6.707 1 96 25 ASN B O 1
ATOM 1110 N N . SER B 1 26 ? 10.078 10.023 5.676 1 97.56 26 SER B N 1
ATOM 1111 C CA . SER B 1 26 ? 9.938 8.703 5.059 1 97.56 26 SER B CA 1
ATOM 1112 C C . SER B 1 26 ? 9.773 7.617 6.113 1 97.56 26 SER B C 1
ATOM 1114 O O . SER B 1 26 ? 9.055 6.645 5.902 1 97.56 26 SER B O 1
ATOM 1116 N N . LYS B 1 27 ? 10.469 7.785 7.227 1 98 27 LYS B N 1
ATOM 1117 C CA . LYS B 1 27 ? 10.375 6.805 8.312 1 98 27 LYS B CA 1
ATOM 1118 C C . LYS B 1 27 ? 8.977 6.793 8.922 1 98 27 LYS B C 1
ATOM 1120 O O . LYS B 1 27 ? 8.391 5.727 9.133 1 98 27 LYS B O 1
ATOM 1125 N N . ASP B 1 28 ? 8.414 7.945 9.141 1 97.38 28 ASP B N 1
ATOM 1126 C CA . ASP B 1 28 ? 7.09 8.039 9.75 1 97.38 28 ASP B CA 1
ATOM 1127 C C . ASP B 1 28 ? 6.004 7.633 8.758 1 97.38 28 ASP B C 1
ATOM 1129 O O . ASP B 1 28 ? 4.996 7.031 9.141 1 97.38 28 ASP B O 1
ATOM 1133 N N . LEU B 1 29 ? 6.195 7.949 7.508 1 97.88 29 LEU B N 1
ATOM 1134 C CA . LEU B 1 29 ? 5.254 7.496 6.488 1 97.88 29 LEU B CA 1
ATOM 1135 C C . LEU B 1 29 ? 5.242 5.973 6.398 1 97.88 29 LEU B C 1
ATOM 1137 O O . LEU B 1 29 ? 4.176 5.363 6.312 1 97.88 29 LEU B O 1
ATOM 1141 N N . ALA B 1 30 ? 6.426 5.395 6.465 1 98.25 30 ALA B N 1
ATOM 1142 C CA . ALA B 1 30 ? 6.523 3.936 6.449 1 98.25 30 ALA B CA 1
ATOM 1143 C C . ALA B 1 30 ? 5.859 3.324 7.68 1 98.25 30 ALA B C 1
ATOM 1145 O O . ALA B 1 30 ? 5.188 2.297 7.582 1 98.25 30 ALA B O 1
ATOM 1146 N N . LEU B 1 31 ? 6.074 3.936 8.789 1 98 31 LEU B N 1
ATOM 1147 C CA . LEU B 1 31 ? 5.438 3.482 10.016 1 98 31 LEU B CA 1
ATOM 1148 C C . LEU B 1 31 ? 3.92 3.543 9.906 1 98 31 LEU B C 1
ATOM 1150 O O . LEU B 1 31 ? 3.229 2.576 10.234 1 98 31 LEU B O 1
ATOM 1154 N N . ALA B 1 32 ? 3.389 4.664 9.469 1 97.5 32 ALA B N 1
ATOM 1155 C CA . ALA B 1 32 ? 1.952 4.824 9.258 1 97.5 32 ALA B CA 1
ATOM 1156 C C . ALA B 1 32 ? 1.414 3.762 8.305 1 97.5 32 ALA B C 1
ATOM 1158 O O . ALA B 1 32 ? 0.36 3.172 8.555 1 97.5 32 ALA B O 1
ATOM 1159 N N . LEU B 1 33 ? 2.125 3.568 7.238 1 98.38 33 LEU B N 1
ATOM 1160 C CA . LEU B 1 33 ? 1.746 2.553 6.262 1 98.38 33 LEU B CA 1
ATOM 1161 C C . LEU B 1 33 ? 1.625 1.183 6.922 1 98.38 33 LEU B C 1
ATOM 1163 O O . LEU B 1 33 ? 0.645 0.467 6.703 1 98.38 33 LEU B O 1
ATOM 1167 N N . SER B 1 34 ? 2.623 0.825 7.727 1 98.12 34 SER B N 1
ATOM 1168 C CA . SER B 1 34 ? 2.611 -0.471 8.398 1 98.12 34 SER B CA 1
ATOM 1169 C C . SER B 1 34 ? 1.427 -0.59 9.352 1 98.12 34 SER B C 1
ATOM 1171 O O . SER B 1 34 ? 0.833 -1.662 9.477 1 98.12 34 SER B O 1
ATOM 1173 N N . ILE B 1 35 ? 1.067 0.458 10.016 1 97.69 35 ILE B N 1
ATOM 1174 C CA . ILE B 1 35 ? -0.072 0.471 10.93 1 97.69 35 ILE B CA 1
ATOM 1175 C C . ILE B 1 35 ? -1.364 0.261 10.141 1 97.69 35 ILE B C 1
ATOM 1177 O O . ILE B 1 35 ? -2.186 -0.586 10.5 1 97.69 35 ILE B O 1
ATOM 1181 N N . GLU B 1 36 ? -1.521 1.021 9.062 1 98.5 36 GLU B N 1
ATOM 1182 C CA . GLU B 1 36 ? -2.73 0.88 8.258 1 98.5 36 GLU B CA 1
ATOM 1183 C C . GLU B 1 36 ? -2.824 -0.511 7.641 1 98.5 36 GLU B C 1
ATOM 1185 O O . GLU B 1 36 ? -3.92 -1.048 7.469 1 98.5 36 GLU B O 1
ATOM 1190 N N . ALA B 1 37 ? -1.681 -1.072 7.211 1 98.62 37 ALA B N 1
ATOM 1191 C CA . ALA B 1 37 ? -1.673 -2.438 6.691 1 98.62 37 ALA B CA 1
ATOM 1192 C C . ALA B 1 37 ? -2.143 -3.43 7.754 1 98.62 37 ALA B C 1
ATOM 1194 O O . ALA B 1 37 ? -2.857 -4.387 7.441 1 98.62 37 ALA B O 1
ATOM 1195 N N . ALA B 1 38 ? -1.731 -3.189 8.977 1 97.88 38 ALA B N 1
ATOM 1196 C CA . ALA B 1 38 ? -2.188 -4.035 10.078 1 97.88 38 ALA B CA 1
ATOM 1197 C C . ALA B 1 38 ? -3.693 -3.896 10.289 1 97.88 38 ALA B C 1
ATOM 1199 O O . ALA B 1 38 ? -4.387 -4.883 10.547 1 97.88 38 ALA B O 1
ATOM 1200 N N . GLU B 1 39 ? -4.176 -2.633 10.18 1 98.25 39 GLU B N 1
ATOM 1201 C CA . GLU B 1 39 ? -5.617 -2.424 10.305 1 98.25 39 GLU B CA 1
ATOM 1202 C C . GLU B 1 39 ? -6.375 -3.145 9.188 1 98.25 39 GLU B C 1
ATOM 1204 O O . GLU B 1 39 ? -7.441 -3.709 9.43 1 98.25 39 GLU B O 1
ATOM 1209 N N . LEU B 1 40 ? -5.848 -3.131 8.008 1 98.56 40 LEU B N 1
ATOM 1210 C CA . LEU B 1 40 ? -6.438 -3.873 6.898 1 98.56 40 LEU B CA 1
ATOM 1211 C C . LEU B 1 40 ? -6.473 -5.367 7.199 1 98.56 40 LEU B C 1
ATOM 1213 O O . LEU B 1 40 ? -7.484 -6.027 6.961 1 98.56 40 LEU B O 1
ATOM 1217 N N . ASN B 1 41 ? -5.395 -5.898 7.738 1 98.06 41 ASN B N 1
ATOM 1218 C CA . ASN B 1 41 ? -5.309 -7.316 8.07 1 98.06 41 ASN B CA 1
ATOM 1219 C C . ASN B 1 41 ? -6.316 -7.699 9.148 1 98.06 41 ASN B C 1
ATOM 1221 O O . ASN B 1 41 ? -6.836 -8.82 9.148 1 98.06 41 ASN B O 1
ATOM 1225 N N . GLU B 1 42 ? -6.535 -6.797 10.047 1 98.19 42 GLU B N 1
ATOM 1226 C CA . GLU B 1 42 ? -7.473 -7.027 11.141 1 98.19 42 GLU B CA 1
ATOM 1227 C C . GLU B 1 42 ? -8.867 -7.352 10.617 1 98.19 42 GLU B C 1
ATOM 1229 O O . GLU B 1 42 ? -9.625 -8.078 11.266 1 98.19 42 GLU B O 1
ATOM 1234 N N . LEU B 1 43 ? -9.195 -6.895 9.453 1 98.19 43 LEU B N 1
ATOM 1235 C CA . LEU B 1 43 ? -10.508 -7.125 8.867 1 98.19 43 LEU B CA 1
ATOM 1236 C C . LEU B 1 43 ? -10.75 -8.609 8.641 1 98.19 43 LEU B C 1
ATOM 1238 O O . LEU B 1 43 ? -11.898 -9.055 8.555 1 98.19 43 LEU B O 1
ATOM 1242 N N . PHE B 1 44 ? -9.648 -9.359 8.57 1 98.19 44 PHE B N 1
ATOM 1243 C CA . PHE B 1 44 ? -9.758 -10.773 8.219 1 98.19 44 PHE B CA 1
ATOM 1244 C C . PHE B 1 44 ? -9.539 -11.656 9.438 1 98.19 44 PHE B C 1
ATOM 1246 O O . PHE B 1 44 ? -9.594 -12.883 9.344 1 98.19 44 PHE B O 1
ATOM 1253 N N . LEU B 1 45 ? -9.211 -10.992 10.57 1 96.88 45 LEU B N 1
ATOM 1254 C CA . LEU B 1 45 ? -8.945 -11.758 11.789 1 96.88 45 LEU B CA 1
ATOM 1255 C C . LEU B 1 45 ? -10.141 -12.625 12.156 1 96.88 45 LEU B C 1
ATOM 1257 O O . LEU B 1 45 ? -11.25 -12.125 12.328 1 96.88 45 LEU B O 1
ATOM 1261 N N . TRP B 1 46 ? -10.07 -13.938 12.156 1 97 46 TRP B N 1
ATOM 1262 C CA . TRP B 1 46 ? -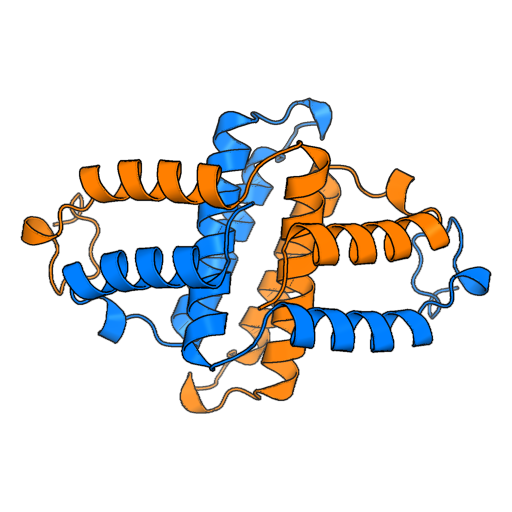11.07 -14.945 12.516 1 97 46 TRP B CA 1
ATOM 1263 C C . TRP B 1 46 ? -12.18 -15.016 11.469 1 97 46 TRP B C 1
ATOM 1265 O O . TRP B 1 46 ? -13.312 -15.383 11.789 1 97 46 TRP B O 1
ATOM 1275 N N . LYS B 1 47 ? -11.953 -14.617 10.242 1 96.88 47 LYS B N 1
ATOM 1276 C CA . LYS B 1 47 ? -12.898 -14.641 9.133 1 96.88 47 LYS B CA 1
ATOM 1277 C C . LYS B 1 47 ? -12.273 -15.281 7.895 1 96.88 47 LYS B C 1
ATOM 1279 O O . LYS B 1 47 ? -11.055 -15.227 7.711 1 96.88 47 LYS B O 1
ATOM 1284 N N . SER B 1 48 ? -13.125 -15.875 7.188 1 96.81 48 SER B N 1
ATOM 1285 C CA . SER B 1 48 ? -12.68 -16.297 5.867 1 96.81 48 SER B CA 1
ATOM 1286 C C . SER B 1 48 ? -12.539 -15.102 4.922 1 96.81 48 SER B C 1
ATOM 1288 O O . SER B 1 48 ? -13.023 -14.008 5.219 1 96.81 48 SER B O 1
ATOM 1290 N N . ALA B 1 49 ? -11.836 -15.25 3.834 1 96.06 49 ALA B N 1
ATOM 1291 C CA . ALA B 1 49 ? -11.617 -14.195 2.854 1 96.06 49 ALA B CA 1
ATOM 1292 C C . ALA B 1 49 ? -12.945 -13.656 2.324 1 96.06 49 ALA B C 1
ATOM 1294 O O . ALA B 1 49 ? -13.062 -12.461 2.023 1 96.06 49 ALA B O 1
ATOM 1295 N N . GLU B 1 50 ? -13.914 -14.523 2.268 1 94.88 50 GLU B N 1
ATOM 1296 C CA . GLU B 1 50 ? -15.195 -14.188 1.66 1 94.88 50 GLU B CA 1
ATOM 1297 C C . GLU B 1 50 ? -16.062 -13.383 2.621 1 94.88 50 GLU B C 1
ATOM 1299 O O . GLU B 1 50 ? -17.031 -12.734 2.203 1 94.88 50 GLU B O 1
ATOM 1304 N N . GLU B 1 51 ? -15.727 -13.336 3.838 1 96.88 51 GLU B N 1
ATOM 1305 C CA . GLU B 1 51 ? -16.562 -12.719 4.867 1 96.88 51 GLU B CA 1
ATOM 1306 C C . GLU B 1 51 ? -16.156 -11.266 5.105 1 96.88 51 GLU B C 1
ATOM 1308 O O . GLU B 1 51 ? -16.781 -10.57 5.91 1 96.88 51 GLU B O 1
ATOM 1313 N N . VAL B 1 52 ? -15.242 -10.812 4.332 1 96.38 52 VAL B N 1
ATOM 1314 C CA . VAL B 1 52 ? -14.695 -9.492 4.609 1 96.38 52 VAL B CA 1
ATOM 1315 C C . VAL B 1 52 ? -15.742 -8.422 4.309 1 96.38 52 VAL B C 1
ATOM 1317 O O . VAL B 1 52 ? -16.5 -8.539 3.336 1 96.38 52 VAL B O 1
ATOM 1320 N N . ASP B 1 53 ? -15.805 -7.383 5.203 1 97.25 53 ASP B N 1
ATOM 1321 C CA . ASP B 1 53 ? -16.609 -6.191 4.973 1 97.25 53 ASP B CA 1
ATOM 1322 C C . ASP B 1 53 ? -15.992 -5.305 3.895 1 97.25 53 ASP B C 1
ATOM 1324 O O . ASP B 1 53 ? -15 -4.613 4.145 1 97.25 53 ASP B O 1
ATOM 1328 N N . ILE B 1 54 ? -16.625 -5.211 2.766 1 96.69 54 ILE B N 1
ATOM 1329 C CA . ILE B 1 54 ? -16.062 -4.562 1.59 1 96.69 54 ILE B CA 1
ATOM 1330 C C . ILE B 1 54 ? -15.914 -3.062 1.843 1 96.69 54 ILE B C 1
ATOM 1332 O O . ILE B 1 54 ? -14.953 -2.438 1.385 1 96.69 54 ILE B O 1
ATOM 1336 N N . GLU B 1 55 ? -16.828 -2.473 2.537 1 97.19 55 GLU B N 1
ATOM 1337 C CA . GLU B 1 55 ? -16.75 -1.044 2.822 1 97.19 55 GLU B CA 1
ATOM 1338 C C . GLU B 1 55 ? -15.555 -0.722 3.709 1 97.19 55 GLU B C 1
ATOM 1340 O O . GLU B 1 55 ? -14.852 0.262 3.479 1 97.19 55 GLU B O 1
ATOM 1345 N N . LYS B 1 56 ? -15.359 -1.537 4.688 1 97.94 56 LYS B N 1
ATOM 1346 C CA . LYS B 1 56 ? -14.195 -1.345 5.551 1 97.94 56 LYS B CA 1
ATOM 1347 C C . LYS B 1 56 ? -12.898 -1.624 4.797 1 97.94 56 LYS B C 1
ATOM 1349 O O . LYS B 1 56 ? -11.891 -0.947 5.008 1 97.94 56 LYS B O 1
ATOM 1354 N N . LEU B 1 57 ? -12.953 -2.621 3.947 1 98.19 57 LEU B N 1
ATOM 1355 C CA . LEU B 1 57 ? -11.789 -2.943 3.129 1 98.19 57 LEU B CA 1
ATOM 1356 C C . LEU B 1 57 ? -11.398 -1.763 2.246 1 98.19 57 LEU B C 1
ATOM 1358 O O . LEU B 1 57 ? -10.219 -1.405 2.162 1 98.19 57 LEU B O 1
ATOM 1362 N N . ARG B 1 58 ? -12.375 -1.161 1.631 1 97.5 58 ARG B N 1
ATOM 1363 C CA . ARG B 1 58 ? -12.133 -0.008 0.77 1 97.5 58 ARG B CA 1
ATOM 1364 C C . ARG B 1 58 ? -11.469 1.124 1.546 1 97.5 58 ARG B C 1
ATOM 1366 O O . ARG B 1 58 ? -10.523 1.744 1.06 1 97.5 58 ARG B O 1
ATOM 1373 N N . SER B 1 59 ? -11.984 1.319 2.729 1 98 59 SER B N 1
ATOM 1374 C CA . SER B 1 59 ? -11.492 2.416 3.555 1 98 59 SER B CA 1
ATOM 1375 C C . SER B 1 59 ? -10.055 2.174 3.992 1 98 59 SER B C 1
ATOM 1377 O O . SER B 1 59 ? -9.211 3.066 3.889 1 98 59 SER B O 1
ATOM 1379 N N . GLU B 1 60 ? -9.781 0.999 4.48 1 98.5 60 GLU B N 1
ATOM 1380 C CA . GLU B 1 60 ? -8.43 0.693 4.945 1 98.5 60 GLU B CA 1
ATOM 1381 C C . GLU B 1 60 ? -7.441 0.658 3.781 1 98.5 60 GLU B C 1
ATOM 1383 O O . GLU B 1 60 ? -6.289 1.07 3.926 1 98.5 60 GLU B O 1
ATOM 1388 N N . LEU B 1 61 ? -7.918 0.113 2.65 1 98.5 61 LEU B N 1
ATOM 1389 C CA . LEU B 1 61 ? -7.066 0.07 1.467 1 98.5 61 LEU B CA 1
ATOM 1390 C C . LEU B 1 61 ? -6.711 1.478 1.004 1 98.5 61 LEU B C 1
ATOM 1392 O O . LEU B 1 61 ? -5.574 1.731 0.594 1 98.5 61 LEU B O 1
ATOM 1396 N N . ALA B 1 62 ? -7.652 2.416 1.098 1 98.5 62 ALA B N 1
ATOM 1397 C CA . ALA B 1 62 ? -7.395 3.814 0.771 1 98.5 62 ALA B CA 1
ATOM 1398 C C . ALA B 1 62 ? -6.312 4.398 1.68 1 98.5 62 ALA B C 1
ATOM 1400 O O . ALA B 1 62 ? -5.438 5.133 1.22 1 98.5 62 ALA B O 1
ATOM 1401 N N . ASP B 1 63 ? -6.367 4.055 2.947 1 98.62 63 ASP B N 1
ATOM 1402 C CA . ASP B 1 63 ? -5.363 4.543 3.889 1 98.62 63 ASP B CA 1
ATOM 1403 C C . ASP B 1 63 ? -3.977 4.012 3.533 1 98.62 63 ASP B C 1
ATOM 1405 O O . ASP B 1 63 ? -3.002 4.77 3.52 1 98.62 63 ASP B O 1
ATOM 1409 N N . VAL B 1 64 ? -3.924 2.74 3.201 1 98.75 64 VAL B N 1
ATOM 1410 C CA . VAL B 1 64 ? -2.646 2.141 2.83 1 98.75 64 VAL B CA 1
ATOM 1411 C C . VAL B 1 64 ? -2.107 2.812 1.568 1 98.75 64 VAL B C 1
ATOM 1413 O O . VAL B 1 64 ? -0.959 3.26 1.539 1 98.75 64 VAL B O 1
ATOM 1416 N N . PHE B 1 65 ? -2.953 2.965 0.553 1 98.38 65 PHE B N 1
ATOM 1417 C CA . PHE B 1 65 ? -2.535 3.59 -0.696 1 98.38 65 PHE B CA 1
ATOM 1418 C C . PHE B 1 65 ? -2.053 5.016 -0.453 1 98.38 65 PHE B C 1
ATOM 1420 O O . PHE B 1 65 ? -1.088 5.465 -1.073 1 98.38 65 PHE B O 1
ATOM 1427 N N . SER B 1 66 ? -2.701 5.688 0.412 1 98.38 66 SER B N 1
ATOM 1428 C CA . SER B 1 66 ? -2.365 7.09 0.649 1 98.38 66 SER B CA 1
ATOM 1429 C C . SER B 1 66 ? -0.921 7.238 1.119 1 98.38 66 SER B C 1
ATOM 1431 O O . SER B 1 66 ? -0.161 8.031 0.561 1 98.38 66 SER B O 1
ATOM 1433 N N . TYR B 1 67 ? -0.558 6.41 2.039 1 98.38 67 TYR B N 1
ATOM 1434 C CA . TYR B 1 67 ? 0.797 6.535 2.564 1 98.38 67 TYR B CA 1
ATOM 1435 C C . TYR B 1 67 ? 1.821 6.02 1.561 1 98.38 67 TYR B C 1
ATOM 1437 O O . TYR B 1 67 ? 2.936 6.539 1.479 1 98.38 67 TYR B O 1
ATOM 1445 N N . CYS B 1 68 ? 1.455 5.027 0.783 1 98.19 68 CYS B N 1
ATOM 1446 C CA . CYS B 1 68 ? 2.33 4.578 -0.295 1 98.19 68 CYS B CA 1
ATOM 1447 C C . CYS B 1 68 ? 2.586 5.703 -1.291 1 98.19 68 CYS B C 1
ATOM 1449 O O . CYS B 1 68 ? 3.727 5.93 -1.7 1 98.19 68 CYS B O 1
ATOM 1451 N N . LEU B 1 69 ? 1.567 6.355 -1.641 1 97.88 69 LEU B N 1
ATOM 1452 C CA . LEU B 1 69 ? 1.657 7.398 -2.654 1 97.88 69 LEU B CA 1
ATOM 1453 C C . LEU B 1 69 ? 2.436 8.602 -2.131 1 97.88 69 LEU B C 1
ATOM 1455 O O . LEU B 1 69 ? 3.189 9.234 -2.875 1 97.88 69 LEU B O 1
ATOM 1459 N N . LEU B 1 70 ? 2.244 8.906 -0.858 1 97.88 70 LEU B N 1
ATOM 1460 C CA . LEU B 1 70 ? 3.008 10 -0.267 1 97.88 70 LEU B CA 1
ATOM 1461 C C . LEU B 1 70 ? 4.496 9.664 -0.227 1 97.88 70 LEU B C 1
ATOM 1463 O O . LEU B 1 70 ? 5.336 10.539 -0.467 1 97.88 70 LEU B O 1
ATOM 1467 N N . LEU B 1 71 ? 4.789 8.422 0.037 1 97.75 71 LEU B N 1
ATOM 1468 C CA . LEU B 1 71 ? 6.184 7.98 0.005 1 97.75 71 LEU B CA 1
ATOM 1469 C C . LEU B 1 71 ? 6.746 8.07 -1.409 1 97.75 71 LEU B C 1
ATOM 1471 O O . LEU B 1 71 ? 7.883 8.508 -1.602 1 97.75 71 LEU B O 1
ATOM 1475 N N . LEU B 1 72 ? 5.949 7.586 -2.32 1 97.19 72 LEU B N 1
ATOM 1476 C CA . LEU B 1 72 ? 6.324 7.684 -3.727 1 97.19 72 LEU B CA 1
ATOM 1477 C C . LEU B 1 72 ? 6.641 9.125 -4.105 1 97.19 72 LEU B C 1
ATOM 1479 O O . LEU B 1 72 ? 7.664 9.398 -4.73 1 97.19 72 LEU B O 1
ATOM 1483 N N . ASP B 1 73 ? 5.805 9.961 -3.75 1 96.62 73 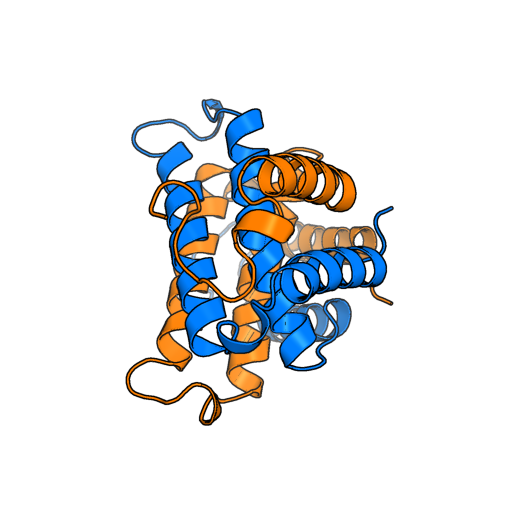ASP B N 1
ATOM 1484 C CA . ASP B 1 73 ? 5.922 11.391 -4.043 1 96.62 73 ASP B CA 1
ATOM 1485 C C . ASP B 1 73 ? 7.152 11.992 -3.365 1 96.62 73 ASP B C 1
ATOM 1487 O O . ASP B 1 73 ? 7.879 12.773 -3.975 1 96.62 73 ASP B O 1
ATOM 1491 N N . LYS B 1 74 ? 7.395 11.625 -2.15 1 96.62 74 LYS B N 1
ATOM 1492 C CA . LYS B 1 74 ? 8.508 12.156 -1.366 1 96.62 74 LYS B CA 1
ATOM 1493 C C . LYS B 1 74 ? 9.844 11.859 -2.035 1 96.62 74 LYS B C 1
ATOM 1495 O O . LYS B 1 74 ? 10.766 12.672 -1.974 1 96.62 74 LYS B O 1
ATOM 1500 N N . HIS B 1 75 ? 9.906 10.773 -2.729 1 96.94 75 HIS B N 1
ATOM 1501 C CA . HIS B 1 75 ? 11.18 10.344 -3.297 1 96.94 75 HIS B CA 1
ATOM 1502 C C . HIS B 1 75 ? 11.188 10.523 -4.812 1 96.94 75 HIS B C 1
ATOM 1504 O O . HIS B 1 75 ? 12.133 10.102 -5.484 1 96.94 75 HIS B O 1
ATOM 1510 N N . GLY B 1 76 ? 10.117 11.078 -5.375 1 96.12 76 GLY B N 1
ATOM 1511 C CA . GLY B 1 76 ? 10.055 11.336 -6.805 1 96.12 76 GLY B CA 1
ATOM 1512 C C . GLY B 1 76 ? 10.086 10.078 -7.645 1 96.12 76 GLY B C 1
ATOM 1513 O O . GLY B 1 76 ? 10.719 10.047 -8.703 1 96.12 76 GLY B O 1
ATOM 1514 N N . LEU B 1 77 ? 9.453 9.086 -7.168 1 96.75 77 LEU B N 1
ATOM 1515 C CA . LEU B 1 77 ? 9.438 7.805 -7.867 1 96.75 77 LEU B CA 1
ATOM 1516 C C . LEU B 1 77 ? 8.203 7.676 -8.75 1 96.75 77 LEU B C 1
ATOM 1518 O O . LEU B 1 77 ? 7.164 8.281 -8.461 1 96.75 77 LEU B O 1
ATOM 1522 N N . ASP B 1 78 ? 8.375 6.93 -9.805 1 95.38 78 ASP B N 1
ATOM 1523 C CA . ASP B 1 78 ? 7.27 6.598 -10.695 1 95.38 78 ASP B CA 1
ATOM 1524 C C . ASP B 1 78 ? 6.754 5.184 -10.422 1 95.38 78 ASP B C 1
ATOM 1526 O O . ASP B 1 78 ? 7.52 4.219 -10.469 1 95.38 78 ASP B O 1
ATOM 1530 N N . LEU B 1 79 ? 5.504 5.1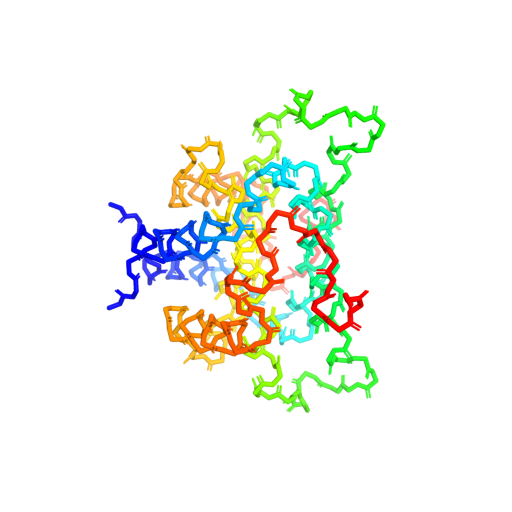09 -10.234 1 96.31 79 LEU B N 1
ATOM 1531 C CA . LEU B 1 79 ? 4.918 3.828 -9.859 1 96.31 79 LEU B CA 1
ATOM 1532 C C . LEU B 1 79 ? 5.152 2.783 -10.945 1 96.31 79 LEU B C 1
ATOM 1534 O O . LEU B 1 79 ? 5.547 1.654 -10.648 1 96.31 79 LEU B O 1
ATOM 1538 N N . GLY B 1 80 ? 4.832 3.123 -12.172 1 95.94 80 GLY B N 1
ATOM 1539 C CA . GLY B 1 80 ? 5.043 2.184 -13.258 1 95.94 80 GLY B CA 1
ATOM 1540 C C . GLY B 1 80 ? 6.469 1.67 -13.336 1 95.94 80 GLY B C 1
ATOM 1541 O O . GLY B 1 80 ? 6.695 0.473 -13.523 1 95.94 80 GLY B O 1
ATOM 1542 N N . GLU B 1 81 ? 7.434 2.547 -13.141 1 96.81 81 GLU B N 1
ATOM 1543 C CA . GLU B 1 81 ? 8.844 2.189 -13.234 1 96.81 81 GLU B CA 1
ATOM 1544 C C . GLU B 1 81 ? 9.242 1.224 -12.117 1 96.81 81 GLU B C 1
ATOM 1546 O O . GLU B 1 81 ? 9.945 0.24 -12.367 1 96.81 81 GLU B O 1
ATOM 1551 N N . ILE B 1 82 ? 8.812 1.472 -10.906 1 97.5 82 ILE B N 1
ATOM 1552 C CA . ILE B 1 82 ? 9.258 0.626 -9.805 1 97.5 82 ILE B CA 1
ATOM 1553 C C . ILE B 1 82 ? 8.594 -0.746 -9.898 1 97.5 82 ILE B C 1
ATOM 1555 O O . ILE B 1 82 ? 9.211 -1.765 -9.578 1 97.5 82 ILE B O 1
ATOM 1559 N N . ILE B 1 83 ? 7.395 -0.788 -10.375 1 97.81 83 ILE B N 1
ATOM 1560 C CA . ILE B 1 83 ? 6.703 -2.062 -10.523 1 97.81 83 ILE B CA 1
ATOM 1561 C C . ILE B 1 83 ? 7.348 -2.867 -11.656 1 97.81 83 ILE B C 1
ATOM 1563 O O . ILE B 1 83 ? 7.602 -4.066 -11.5 1 97.81 83 ILE B O 1
ATOM 1567 N N . ASP B 1 84 ? 7.59 -2.189 -12.758 1 97.44 84 ASP B N 1
ATOM 1568 C CA . ASP B 1 84 ? 8.234 -2.877 -13.875 1 97.44 84 ASP B CA 1
ATOM 1569 C C . ASP B 1 84 ? 9.578 -3.471 -13.453 1 97.44 84 ASP B C 1
ATOM 1571 O O . ASP B 1 84 ? 9.898 -4.605 -13.805 1 97.44 84 ASP B O 1
ATOM 1575 N N . ALA B 1 85 ? 10.359 -2.689 -12.758 1 97.88 85 ALA B N 1
ATOM 1576 C CA . ALA B 1 85 ? 11.656 -3.164 -12.289 1 97.88 85 ALA B CA 1
ATOM 1577 C C . ALA B 1 85 ? 11.492 -4.375 -11.375 1 97.88 85 ALA B C 1
ATOM 1579 O O . ALA B 1 85 ? 12.242 -5.352 -11.484 1 97.88 85 ALA B O 1
ATOM 1580 N N . LYS B 1 86 ? 10.516 -4.328 -10.477 1 98.06 86 LYS B N 1
ATOM 1581 C CA . LYS B 1 86 ? 10.297 -5.438 -9.547 1 98.06 86 LYS B CA 1
ATOM 1582 C C . LYS B 1 86 ? 9.812 -6.68 -10.289 1 98.06 86 LYS B C 1
ATOM 1584 O O . LYS B 1 86 ? 10.234 -7.797 -9.977 1 98.06 86 LYS B O 1
ATOM 1589 N N . LEU B 1 87 ? 8.922 -6.461 -11.25 1 97.25 87 LEU B N 1
ATOM 1590 C CA . LEU B 1 87 ? 8.414 -7.582 -12.039 1 97.25 87 LEU B CA 1
ATOM 1591 C C . LEU B 1 87 ? 9.539 -8.25 -12.812 1 97.25 87 LEU B C 1
ATOM 1593 O O . LEU B 1 87 ? 9.555 -9.477 -12.969 1 97.25 87 LEU B O 1
ATOM 1597 N N . HIS B 1 88 ? 10.391 -7.445 -13.352 1 96.94 88 HIS B N 1
ATOM 1598 C CA . HIS B 1 88 ? 11.547 -7.996 -14.047 1 96.94 88 HIS B CA 1
ATOM 1599 C C . HIS B 1 88 ? 12.367 -8.906 -13.133 1 96.94 88 HIS B C 1
ATOM 1601 O O . HIS B 1 88 ? 12.727 -10.016 -13.516 1 96.94 88 HIS B O 1
ATOM 1607 N N . LEU B 1 89 ? 12.672 -8.469 -11.945 1 96.38 89 LEU B N 1
ATOM 1608 C CA . LEU B 1 89 ? 13.422 -9.25 -10.969 1 96.38 89 LEU B CA 1
ATOM 1609 C C . LEU B 1 89 ? 12.664 -10.508 -10.57 1 96.38 89 LEU B C 1
ATOM 1611 O O . LEU B 1 89 ? 13.25 -11.586 -10.477 1 96.38 89 LEU B O 1
ATOM 1615 N N . ASN B 1 90 ? 11.367 -10.391 -10.367 1 95.06 90 ASN B N 1
ATOM 1616 C CA . ASN B 1 90 ? 10.547 -11.523 -9.961 1 95.06 90 ASN B CA 1
ATOM 1617 C C . ASN B 1 90 ? 10.438 -12.57 -11.062 1 95.06 90 ASN B C 1
ATOM 1619 O O . ASN B 1 90 ? 10.352 -13.766 -10.781 1 95.06 90 ASN B O 1
ATOM 1623 N N . ASN B 1 91 ? 10.414 -12.078 -12.297 1 94.5 91 ASN B N 1
ATOM 1624 C CA . ASN B 1 91 ? 10.398 -13.008 -13.422 1 94.5 91 ASN B CA 1
ATOM 1625 C C . ASN B 1 91 ? 11.648 -13.875 -13.445 1 94.5 91 ASN B C 1
ATOM 1627 O O . ASN B 1 91 ? 11.586 -15.047 -13.82 1 94.5 91 ASN B O 1
ATOM 1631 N N . GLU B 1 92 ? 12.75 -13.336 -13.078 1 93.88 92 GLU B N 1
ATOM 1632 C CA . GLU B 1 92 ? 14.008 -14.078 -13.023 1 93.88 92 GLU B CA 1
ATOM 1633 C C . GLU B 1 92 ? 14.023 -15.039 -11.844 1 93.88 92 GLU B C 1
ATOM 1635 O O . GLU B 1 92 ? 14.516 -16.172 -11.969 1 93.88 92 GLU B O 1
ATOM 1640 N N . LYS B 1 93 ? 13.484 -14.656 -10.75 1 92.06 93 LYS B N 1
ATOM 1641 C CA . LYS B 1 93 ? 13.484 -15.453 -9.523 1 92.06 93 LYS B CA 1
ATOM 1642 C C . LYS B 1 93 ? 12.453 -16.578 -9.594 1 92.06 93 LYS B C 1
ATOM 1644 O O . LYS B 1 93 ? 12.656 -17.656 -9.039 1 92.06 93 LYS B O 1
ATOM 1649 N N . TYR B 1 94 ? 11.328 -16.203 -10.258 1 92.25 94 TYR B N 1
ATOM 1650 C CA . TYR B 1 94 ? 10.211 -17.141 -10.352 1 92.25 94 TYR B CA 1
ATOM 1651 C C . TYR B 1 94 ? 9.773 -17.328 -11.805 1 92.25 94 TYR B C 1
ATOM 1653 O O . TYR B 1 94 ? 8.664 -16.938 -12.18 1 92.25 94 TYR B O 1
ATOM 1661 N N . PRO B 1 95 ? 10.641 -18.062 -12.492 1 92 95 PRO B N 1
ATOM 1662 C CA . PRO B 1 95 ? 10.242 -18.328 -13.875 1 92 95 PRO B CA 1
ATOM 1663 C C . PRO B 1 95 ? 8.945 -19.141 -13.969 1 92 95 PRO B C 1
ATOM 1665 O O . PRO B 1 95 ? 8.789 -20.141 -13.273 1 92 95 PRO B O 1
ATOM 1668 N N . ALA B 1 96 ? 8.055 -18.625 -14.805 1 89.5 96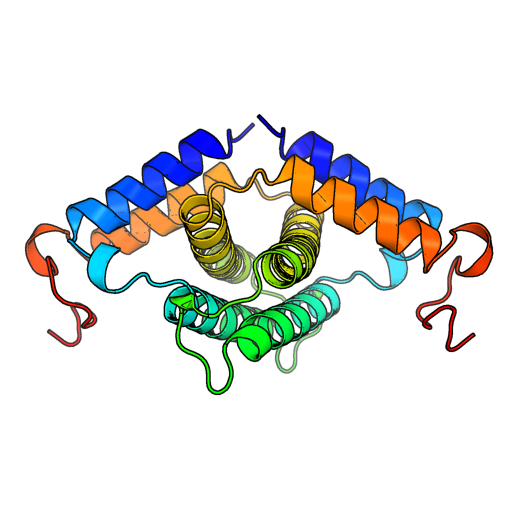 ALA B N 1
ATOM 1669 C CA . ALA B 1 96 ? 6.703 -19.172 -14.867 1 89.5 96 ALA B CA 1
ATOM 1670 C C . ALA B 1 96 ? 6.734 -20.672 -15.109 1 89.5 96 ALA B C 1
ATOM 1672 O O . ALA B 1 96 ? 5.941 -21.422 -14.531 1 89.5 96 ALA B O 1
ATOM 1673 N N . ASP B 1 97 ? 7.613 -21.109 -15.898 1 89.56 97 ASP B N 1
ATOM 1674 C CA . ASP B 1 97 ? 7.676 -22.516 -16.281 1 89.56 97 ASP B CA 1
ATOM 1675 C C . ASP B 1 97 ? 8.188 -23.375 -15.141 1 89.56 97 ASP B C 1
ATOM 1677 O O . ASP B 1 97 ? 7.961 -24.594 -15.125 1 89.56 97 ASP B O 1
ATOM 1681 N N . GLN B 1 98 ? 8.75 -22.719 -14.156 1 86 98 GLN B N 1
ATOM 1682 C CA . GLN B 1 98 ? 9.375 -23.5 -13.086 1 86 98 GLN B CA 1
ATOM 1683 C C . GLN B 1 98 ? 8.508 -23.5 -11.828 1 86 98 GLN B C 1
ATOM 1685 O O . GLN B 1 98 ? 8.641 -24.375 -10.977 1 86 98 GLN B O 1
ATOM 1690 N N . VAL B 1 99 ? 7.586 -22.547 -11.703 1 84.94 99 VAL B N 1
ATOM 1691 C CA . VAL B 1 99 ? 6.898 -22.391 -10.422 1 84.94 99 VAL B CA 1
ATOM 1692 C C . VAL B 1 99 ? 5.391 -22.484 -10.633 1 84.94 99 VAL B C 1
ATOM 1694 O O . VAL B 1 99 ? 4.613 -22.281 -9.695 1 84.94 99 VAL B O 1
ATOM 1697 N N . ARG B 1 100 ? 5.02 -22.844 -11.758 1 85 100 ARG B N 1
ATOM 1698 C CA . ARG B 1 100 ? 3.594 -22.844 -12.07 1 85 100 ARG B CA 1
ATOM 1699 C C . ARG B 1 100 ? 2.822 -23.75 -11.109 1 85 100 ARG B C 1
ATOM 1701 O O . ARG B 1 100 ? 3.168 -24.906 -10.922 1 85 100 ARG B O 1
ATOM 1708 N N . GLY B 1 101 ? 1.841 -23.141 -10.477 1 83.38 101 GLY B N 1
ATOM 1709 C CA . GLY B 1 101 ? 0.929 -23.875 -9.617 1 83.38 101 GLY B CA 1
ATOM 1710 C C . GLY B 1 101 ? 1.5 -24.141 -8.234 1 83.38 101 GLY B C 1
ATOM 1711 O O . GLY B 1 101 ? 0.875 -24.828 -7.426 1 83.38 101 GLY B O 1
ATOM 1712 N N . SER B 1 102 ? 2.686 -23.656 -8.016 1 81.88 102 SER B N 1
ATOM 1713 C CA . SER B 1 102 ? 3.314 -23.875 -6.715 1 81.88 102 SER B CA 1
ATOM 1714 C C . SER B 1 102 ? 3.494 -22.562 -5.957 1 81.88 102 SER B C 1
ATOM 1716 O O . SER B 1 102 ? 3.938 -21.562 -6.527 1 81.88 102 SER B O 1
ATOM 1718 N N . ALA B 1 103 ? 3.119 -22.578 -4.676 1 71.75 103 ALA B N 1
ATOM 1719 C CA . ALA B 1 103 ? 3.289 -21.375 -3.859 1 71.75 103 ALA B CA 1
ATOM 1720 C C . ALA B 1 103 ? 4.711 -21.281 -3.316 1 71.75 103 ALA B C 1
ATOM 1722 O O . ALA B 1 103 ? 5.086 -20.266 -2.719 1 71.75 103 ALA B O 1
ATOM 1723 N N . LYS B 1 104 ? 5.406 -22.312 -3.35 1 69.31 104 LYS B N 1
ATOM 1724 C CA . LYS B 1 104 ? 6.762 -22.375 -2.812 1 69.31 104 LYS B CA 1
ATOM 1725 C C . LYS B 1 104 ? 7.723 -21.547 -3.668 1 69.31 104 LYS B C 1
ATOM 1727 O O . LYS B 1 104 ? 7.492 -21.359 -4.863 1 69.31 104 LYS B O 1
ATOM 1732 N N . LYS B 1 105 ? 8.586 -20.875 -2.797 1 59.75 105 LYS B N 1
ATOM 1733 C CA . LYS B 1 105 ? 9.664 -20.219 -3.527 1 59.75 105 LYS B CA 1
ATOM 1734 C C . LYS B 1 105 ? 10.438 -21.203 -4.387 1 59.75 105 LYS B C 1
ATOM 1736 O O . LYS B 1 105 ? 10.547 -22.391 -4.035 1 59.75 105 LYS B O 1
ATOM 1741 N N . TYR B 1 106 ? 10.773 -20.719 -5.609 1 51.09 106 TYR B N 1
ATOM 1742 C CA . TYR B 1 106 ? 11.531 -21.609 -6.492 1 51.09 106 TYR B CA 1
ATOM 1743 C C . TYR B 1 106 ? 12.758 -22.172 -5.777 1 51.09 106 TYR B C 1
ATOM 1745 O O . TYR B 1 106 ? 13.227 -23.266 -6.109 1 51.09 106 TYR B O 1
ATOM 1753 N N . THR B 1 107 ? 13.188 -21.281 -4.836 1 49.31 107 THR B N 1
ATOM 1754 C CA . THR B 1 107 ? 14.359 -21.812 -4.137 1 49.31 107 THR B CA 1
ATOM 1755 C C . THR B 1 107 ? 13.945 -22.891 -3.141 1 49.31 107 THR B C 1
ATOM 1757 O O . THR B 1 107 ? 14.805 -23.578 -2.574 1 49.31 107 THR B O 1
ATOM 1760 N N . GLU B 1 108 ? 12.758 -22.781 -2.812 1 53.06 108 GLU B N 1
ATOM 1761 C CA . GLU B 1 108 ? 12.289 -23.812 -1.891 1 53.06 108 GLU B CA 1
ATOM 1762 C C . GLU B 1 108 ? 11.734 -25.016 -2.645 1 53.06 108 GLU B C 1
ATOM 1764 O O . GLU B 1 108 ? 11.234 -25.969 -2.033 1 53.06 108 GLU B O 1
ATOM 1769 N N . LEU B 1 109 ? 11.695 -24.875 -3.961 1 44.69 109 LEU B N 1
ATOM 1770 C CA . LEU B 1 109 ? 11.328 -26.031 -4.766 1 44.69 109 LEU B CA 1
ATOM 1771 C C . LEU B 1 109 ? 12.508 -26.969 -4.945 1 44.69 109 LEU B C 1
ATOM 1773 O O . LEU B 1 109 ? 13.656 -26.531 -5.004 1 44.69 109 LEU B O 1
#

Secondary structure (DSSP, 8-state):
--BHHHHHHHHHHHHHHTT-GGG--HHHHHHHHHHHHHHHHHTTTTS-GGG--HHHHHHHHHHHHHHHHHHHHHTT--HHHHHHHHHHHHHHHS-HHHHTT--S-GGG-/--BHHHHHHHHHHHHHHTT-GGG--HHHHHHHHHHHHHHHHHTTTTS-GGG--HHHHHHHHHHHHHHHHHHHHHTT--HHHHHHHHHHHHHHHS-HHHHTT--S-GGG-

Nearest PDB structures (foldseek):
  7mu5-assembly1_C  TM=9.048E-01  e=2.506E-05  Homo sapiens
  7mu5-assembly2_D  TM=8.735E-01  e=4.281E-05  Homo sapiens
  7mu5-assembly1_C  TM=9.052E-01  e=1.688E-05  Homo sapiens
  7mu5-assembly2_D  TM=8.738E-01  e=3.489E-05  Homo sapiens

pLDDT: mean 92.64, std 11.35, range [44.34, 98.75]

Radius of gyration: 17.44 Å; Cα contacts (8 Å, |Δi|>4): 255; chains: 2; bounding box: 36×51×38 Å